Protein AF-A0A4P5V7C9-F1 (afdb_monomer)

Nearest PDB structures (foldseek):
  8rjx-assembly1_A  TM=3.977E-01  e=1.133E-07  Escherichia coli
  7a2d-assembly1_A  TM=3.989E-01  e=5.736E-06  Escherichia coli K-12
  6xmv-assembly1_A  TM=4.355E-01  e=3.610E-05  Neisseria gonorrhoeae FA 1090
  8zex-assembly1_A  TM=7.678E-01  e=2.469E-01  Escherichia coli
  7pvc-assembly1_A  TM=7.444E-01  e=5.480E-01  Escherichia coli K-12

Mean predicted aligned error: 7.53 Å

Sequence (244 aa):
MDVTQRFKPGDILIASDANPVGIIEHVLHPTSGILLVVERAWAQRQYVVANATTVSSTEQPFGTTSWHTLSVGLDAVISRGVYRRVMGRLVPDPHRGEIPRPPSLENDTAAADAILPLLAVQPLTCAQPITCSVRHGVACLGGRISTDAGSLEAAHVARSVNDVWHVLVTLVSDEALVSHLRRAIRSDTKSVMHVLTVSVRNGKGLVEVKSGTPSDAVSRLSDLTSEIEGLVSIDVHVAAAGPE

Secondary structure (DSSP, 8-state):
--GGGT--TT-EEE-TTS-EEEEEEEEE--TTS-EEEEE-TTSTTEEEEEEGGGEEEEEEEETTEEEEEESS-HHHHHTT-EEEEETTEEEE-TTGGGPPPPPP-TTHHHHHHHHHHHHHHSTTTTTS-EEEEEETTEEEEEEEES-HHHHHHHHHHHHHSTT--EEEE-PEEHHHHHHHHHHHHHH-TTTGGGEEEEEEETTEEEEEE-TT--HHHHHHHHHGGGGSTT--EEEEEEPPPPP-

Foldseek 3Di:
DPLVVVDDFQAWEAEPVLAGQATFHDWDDDPVAIKTWGAQLLQGQKTWIDGSVQFPDKDDDDLNHTYTYGVHHNVVRCVNFIFGADPNDTDGDPPSVPDDGQFDQPDQPVLQVVLPVQLCPDPQRNVFPWHWGGGSLEIEIEHEGADPVSQVVSQVSSCVGGSRSHYHYHYDHQVVVQVVLLVVLVVPPLLVVFWDDWGADSLEIETEGEAPPDPVSVVVSQVCQVVGPSRDGYDYHYDDDDDD

Solvent-accessible surface area (backbone atoms only — not comparable to full-atom values): 13451 Å² total; per-residue (Å²): 130,67,74,73,79,73,62,53,66,66,23,36,35,28,17,58,72,59,40,64,57,25,32,27,65,41,80,42,77,54,100,89,50,49,36,34,37,22,39,20,63,79,45,73,73,31,30,38,68,45,54,58,88,46,49,71,50,70,52,78,58,58,88,92,34,44,34,35,30,28,71,46,38,50,68,66,47,52,73,78,38,47,23,29,73,55,97,91,37,81,40,76,44,90,60,71,90,71,63,80,72,71,64,67,69,86,46,32,66,58,38,30,64,53,38,56,63,54,39,49,70,34,92,67,40,39,90,40,68,63,46,68,46,39,52,73,21,34,33,36,38,33,47,42,36,66,34,64,66,27,53,54,47,52,49,50,56,45,54,71,39,69,40,31,49,44,67,48,79,63,55,48,28,19,48,58,50,35,52,51,50,53,51,58,40,59,72,37,74,76,45,40,81,37,56,74,48,75,47,41,56,95,30,35,33,41,36,34,26,43,58,89,58,54,68,70,43,53,50,55,60,39,57,49,34,82,75,40,88,81,44,77,41,45,49,73,42,69,41,77,75,73,87,131

Radius of gyration: 23.49 Å; Cα contacts (8 Å, |Δi|>4): 485; chains: 1; bounding box: 58×48×66 Å

pLDDT: mean 86.88, std 9.26, range [41.81, 96.31]

Structure (mmCIF, N/CA/C/O backbone):
data_AF-A0A4P5V7C9-F1
#
_entry.id   AF-A0A4P5V7C9-F1
#
loop_
_atom_site.group_PDB
_atom_site.id
_atom_site.type_symbol
_atom_site.label_atom_id
_atom_site.label_alt_id
_atom_site.label_comp_id
_atom_site.label_asym_id
_atom_site.label_entity_id
_atom_site.label_seq_id
_atom_site.pdbx_PDB_ins_code
_atom_site.Cartn_x
_atom_site.Cartn_y
_atom_site.Cartn_z
_atom_site.occupancy
_atom_site.B_iso_or_equiv
_atom_site.auth_seq_id
_atom_site.auth_comp_id
_atom_site.auth_asym_id
_atom_site.auth_atom_id
_atom_site.pdbx_PDB_model_num
ATOM 1 N N . MET A 1 1 ? 17.551 -24.387 -0.307 1.00 47.91 1 MET A N 1
ATOM 2 C CA . MET A 1 1 ? 16.305 -23.619 -0.113 1.00 47.91 1 MET A CA 1
ATOM 3 C C . MET A 1 1 ? 15.546 -23.709 -1.420 1.00 47.91 1 MET A C 1
ATOM 5 O O . MET A 1 1 ? 16.167 -23.469 -2.451 1.00 47.91 1 MET A O 1
ATOM 9 N N . ASP A 1 2 ? 14.300 -24.177 -1.406 1.00 55.22 2 ASP A N 1
ATOM 10 C CA . ASP A 1 2 ? 13.535 -24.340 -2.643 1.00 55.22 2 ASP A CA 1
ATOM 11 C C . ASP A 1 2 ? 13.312 -22.963 -3.286 1.00 55.22 2 ASP A C 1
ATOM 13 O O . ASP A 1 2 ? 12.867 -22.023 -2.624 1.00 55.22 2 ASP A O 1
ATOM 17 N N . VAL A 1 3 ? 13.674 -22.820 -4.560 1.00 56.62 3 VAL A N 1
ATOM 18 C CA . VAL A 1 3 ? 13.583 -21.552 -5.301 1.00 56.62 3 VAL A CA 1
ATOM 19 C C . VAL A 1 3 ? 12.120 -21.088 -5.389 1.00 56.62 3 VAL A C 1
ATOM 21 O O . VAL A 1 3 ? 11.858 -19.895 -5.510 1.00 56.62 3 VAL A O 1
ATOM 24 N N . THR A 1 4 ? 11.164 -22.010 -5.240 1.00 53.38 4 THR A N 1
ATOM 25 C CA . THR A 1 4 ? 9.718 -21.738 -5.189 1.00 53.38 4 THR A CA 1
ATOM 26 C C .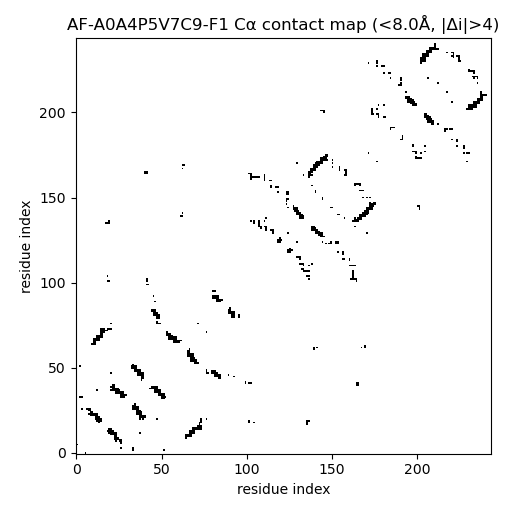 THR A 1 4 ? 9.277 -20.965 -3.940 1.00 53.38 4 THR A C 1
ATOM 28 O O . THR A 1 4 ? 8.324 -20.198 -4.005 1.00 53.38 4 THR A O 1
ATOM 31 N N . GLN A 1 5 ? 9.983 -21.102 -2.812 1.00 67.75 5 GLN A N 1
ATOM 32 C CA . GLN A 1 5 ? 9.681 -20.362 -1.579 1.00 67.75 5 GLN A CA 1
ATOM 33 C C . GLN A 1 5 ? 10.281 -18.953 -1.577 1.00 67.75 5 GLN A C 1
ATOM 35 O O . GLN A 1 5 ? 9.956 -18.143 -0.708 1.00 67.75 5 GLN A O 1
ATOM 40 N N . ARG A 1 6 ? 11.180 -18.672 -2.529 1.00 82.12 6 ARG A N 1
ATOM 41 C CA . ARG A 1 6 ? 11.934 -17.420 -2.600 1.00 82.12 6 ARG A CA 1
ATOM 42 C C . ARG A 1 6 ? 11.133 -16.270 -3.205 1.00 82.12 6 ARG A C 1
ATOM 44 O O . ARG A 1 6 ? 11.413 -15.137 -2.844 1.00 82.12 6 ARG A O 1
ATOM 51 N N . PHE A 1 7 ? 10.195 -16.556 -4.106 1.00 89.06 7 PHE A N 1
ATOM 52 C CA . PHE A 1 7 ? 9.452 -15.545 -4.862 1.00 89.06 7 PHE A CA 1
ATOM 53 C C . PHE A 1 7 ? 7.960 -15.677 -4.606 1.00 89.06 7 PHE A C 1
ATOM 55 O O . PHE A 1 7 ? 7.420 -16.785 -4.626 1.00 89.06 7 PHE A O 1
ATOM 62 N N . LYS A 1 8 ? 7.283 -14.550 -4.421 1.00 90.38 8 LYS A N 1
ATOM 63 C CA . LYS A 1 8 ? 5.843 -14.487 -4.195 1.00 90.38 8 LYS A CA 1
ATOM 64 C C . LYS A 1 8 ? 5.206 -13.451 -5.120 1.00 90.38 8 LYS A C 1
ATOM 66 O O . LYS A 1 8 ? 5.830 -12.440 -5.443 1.00 90.38 8 LYS A O 1
ATOM 71 N N . PRO A 1 9 ? 3.953 -13.674 -5.550 1.00 91.44 9 PRO A N 1
ATOM 72 C CA . PRO A 1 9 ? 3.157 -12.607 -6.137 1.00 91.44 9 PRO A CA 1
ATOM 73 C C . PRO A 1 9 ? 3.132 -11.380 -5.217 1.00 91.44 9 PRO A C 1
ATOM 75 O O . PRO A 1 9 ? 2.931 -11.520 -4.011 1.00 91.44 9 PRO A O 1
ATOM 78 N N . GLY A 1 10 ? 3.339 -10.199 -5.790 1.00 90.06 10 GLY A N 1
ATOM 79 C CA . GLY A 1 10 ? 3.491 -8.935 -5.072 1.00 90.06 10 GLY A CA 1
ATOM 80 C C . GLY A 1 10 ? 4.943 -8.504 -4.860 1.00 90.06 10 GLY A C 1
ATOM 81 O O . GLY A 1 10 ? 5.170 -7.312 -4.690 1.00 90.06 10 GLY A O 1
ATOM 82 N N . ASP A 1 11 ? 5.921 -9.414 -4.932 1.00 92.88 11 ASP A N 1
ATOM 83 C CA . ASP A 1 11 ? 7.335 -9.049 -4.786 1.00 92.88 11 ASP A CA 1
ATOM 84 C C . ASP A 1 11 ? 7.808 -8.137 -5.927 1.00 92.88 11 ASP A C 1
ATOM 86 O O . ASP A 1 11 ? 7.339 -8.220 -7.067 1.00 92.88 11 ASP A O 1
ATOM 90 N N . ILE A 1 12 ? 8.768 -7.265 -5.626 1.00 92.94 12 ILE A N 1
ATOM 91 C CA . ILE A 1 12 ? 9.291 -6.271 -6.566 1.00 92.94 12 ILE A CA 1
ATOM 92 C C . ILE A 1 12 ? 10.541 -6.815 -7.249 1.00 92.94 12 ILE A C 1
ATOM 94 O O . ILE A 1 12 ? 11.437 -7.366 -6.606 1.00 92.94 12 ILE A O 1
ATOM 98 N N . LEU A 1 13 ? 10.612 -6.624 -8.564 1.00 93.06 13 LEU A N 1
ATOM 99 C CA . LEU A 1 13 ? 11.762 -6.989 -9.376 1.00 93.06 13 LEU A CA 1
ATOM 100 C C . LEU A 1 13 ? 12.446 -5.737 -9.932 1.00 93.06 13 LEU A C 1
ATOM 102 O O . LEU A 1 13 ? 11.813 -4.905 -10.589 1.00 93.06 13 LEU A O 1
ATOM 106 N N . ILE A 1 14 ? 13.752 -5.645 -9.703 1.00 91.94 14 ILE A N 1
ATOM 107 C CA . ILE A 1 14 ? 14.638 -4.569 -10.156 1.00 91.94 14 ILE A CA 1
ATOM 108 C C . ILE A 1 14 ? 15.720 -5.167 -11.062 1.00 91.94 14 ILE A C 1
ATOM 110 O O . ILE A 1 14 ? 16.138 -6.316 -10.893 1.00 91.94 14 ILE A O 1
ATOM 114 N N . ALA A 1 15 ? 16.155 -4.418 -12.067 1.00 91.19 15 ALA A N 1
ATOM 115 C CA . ALA A 1 15 ? 17.229 -4.818 -12.964 1.00 91.19 15 ALA A CA 1
ATOM 116 C C . ALA A 1 15 ? 18.612 -4.463 -12.384 1.00 91.19 15 ALA A C 1
ATOM 118 O O . ALA A 1 15 ? 18.725 -3.701 -11.426 1.00 91.19 15 ALA A O 1
ATOM 119 N N . SER A 1 16 ? 19.691 -5.011 -12.950 1.00 91.12 16 SER A N 1
ATOM 120 C CA . SER A 1 16 ? 21.052 -4.794 -12.422 1.00 91.12 16 SER A CA 1
ATOM 121 C C . SER A 1 16 ? 21.518 -3.336 -12.486 1.00 91.12 16 SER A C 1
ATOM 123 O O . SER A 1 16 ? 22.443 -2.951 -11.783 1.00 91.12 16 SER A O 1
ATOM 125 N N . ASP A 1 17 ? 20.907 -2.541 -13.359 1.00 88.06 17 ASP A N 1
ATOM 126 C CA . ASP A 1 17 ? 21.108 -1.102 -13.538 1.00 88.06 17 ASP A CA 1
ATOM 127 C C . ASP A 1 17 ? 20.194 -0.262 -12.627 1.00 88.06 17 ASP A C 1
ATOM 129 O O . ASP A 1 17 ? 19.966 0.912 -12.899 1.00 88.06 17 ASP A O 1
ATOM 133 N N . ALA A 1 18 ? 19.654 -0.869 -11.563 1.00 85.38 18 ALA A N 1
ATOM 134 C CA . ALA A 1 18 ? 18.729 -0.291 -10.586 1.00 85.38 18 ALA A CA 1
ATOM 135 C C . ALA A 1 18 ? 17.370 0.159 -11.146 1.00 85.38 18 ALA A C 1
ATOM 137 O O . ALA A 1 18 ? 16.493 0.527 -10.371 1.00 85.38 18 ALA A O 1
ATOM 138 N N . ASN A 1 19 ? 17.155 0.069 -12.460 1.00 87.38 19 ASN A N 1
ATOM 139 C CA . ASN A 1 19 ? 15.877 0.380 -13.079 1.00 87.38 19 ASN A CA 1
ATOM 140 C C . ASN A 1 19 ? 14.804 -0.626 -12.649 1.00 87.38 19 ASN A C 1
ATOM 142 O O . ASN A 1 19 ? 15.057 -1.839 -12.628 1.00 87.38 19 ASN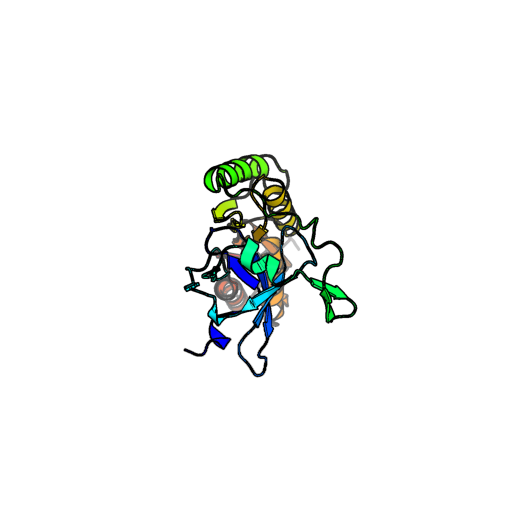 A O 1
ATOM 146 N N . PRO A 1 20 ? 13.581 -0.167 -12.351 1.00 88.25 20 PRO A N 1
ATOM 147 C CA . PRO A 1 20 ? 12.523 -1.082 -11.985 1.00 88.25 20 PRO A CA 1
ATOM 148 C C . PRO A 1 20 ? 12.145 -1.952 -13.183 1.00 88.25 20 PRO A C 1
ATOM 150 O O . PRO A 1 20 ? 12.175 -1.510 -14.333 1.00 88.25 20 PRO A O 1
ATOM 153 N N . VAL A 1 21 ? 11.784 -3.206 -12.909 1.00 89.81 21 VAL A N 1
ATOM 154 C CA . VAL A 1 21 ? 11.223 -4.138 -13.900 1.00 89.81 21 VAL A CA 1
ATOM 155 C C . VAL A 1 21 ? 9.716 -4.258 -13.703 1.00 89.81 21 VAL A C 1
ATOM 157 O O . VAL A 1 21 ? 8.969 -4.239 -14.681 1.00 89.81 21 VAL A O 1
ATOM 160 N N . GLY A 1 22 ? 9.265 -4.338 -12.452 1.00 91.81 22 GLY A N 1
ATOM 161 C CA . GLY A 1 22 ? 7.850 -4.362 -12.103 1.00 91.81 22 GLY A CA 1
ATOM 162 C C . GLY A 1 22 ? 7.556 -5.240 -10.891 1.00 91.81 22 GLY A C 1
ATOM 163 O O . GLY A 1 22 ? 8.437 -5.510 -10.078 1.00 91.81 22 GLY A O 1
ATOM 164 N N . ILE A 1 23 ? 6.308 -5.683 -10.784 1.00 93.00 23 ILE A N 1
ATOM 165 C CA . ILE A 1 23 ? 5.787 -6.483 -9.672 1.00 93.00 23 ILE A CA 1
ATOM 166 C C . ILE A 1 23 ? 5.522 -7.898 -10.171 1.00 93.00 23 ILE A C 1
ATOM 168 O O . ILE A 1 23 ? 4.907 -8.085 -11.222 1.00 93.00 23 ILE A O 1
ATOM 172 N N . ILE A 1 24 ? 5.986 -8.905 -9.436 1.00 93.75 24 ILE A N 1
ATOM 173 C CA . ILE A 1 24 ? 5.723 -10.307 -9.757 1.00 93.75 24 ILE A CA 1
ATOM 174 C C . ILE A 1 24 ? 4.217 -10.551 -9.632 1.00 93.75 24 ILE A C 1
ATOM 176 O O . ILE A 1 24 ? 3.645 -10.448 -8.554 1.00 93.75 24 ILE A O 1
ATOM 180 N N . GLU A 1 25 ? 3.567 -10.901 -10.735 1.00 92.56 25 GLU A N 1
ATOM 181 C CA . GLU A 1 25 ? 2.150 -11.271 -10.753 1.00 92.56 25 GLU A CA 1
ATOM 182 C C . GLU A 1 25 ? 1.999 -12.786 -10.563 1.00 92.56 25 GLU A C 1
ATOM 184 O O . GLU A 1 25 ? 1.170 -13.256 -9.786 1.00 92.56 25 GLU A O 1
ATOM 189 N N . HIS A 1 26 ? 2.837 -13.567 -11.252 1.00 90.44 26 HIS A N 1
ATOM 190 C CA . HIS A 1 26 ? 2.810 -15.023 -11.175 1.00 90.44 26 HIS A CA 1
ATOM 191 C C . HIS A 1 26 ? 4.206 -15.632 -11.199 1.00 90.44 26 HIS A C 1
ATOM 193 O O . HIS A 1 26 ? 5.092 -15.197 -11.937 1.00 90.44 26 HIS A O 1
ATOM 199 N N . VAL A 1 27 ? 4.351 -16.722 -10.452 1.00 90.06 27 VAL A N 1
ATOM 200 C CA . VAL A 1 27 ? 5.499 -17.623 -10.520 1.00 90.06 27 VAL A CA 1
ATOM 201 C C . VAL A 1 27 ? 5.051 -18.873 -11.269 1.00 90.06 27 VAL A C 1
ATOM 203 O O . VAL A 1 27 ? 4.112 -19.554 -10.862 1.00 90.06 27 VAL A O 1
ATOM 206 N N . LEU A 1 28 ? 5.687 -19.144 -12.403 1.00 87.12 28 LEU A N 1
ATOM 207 C CA . LEU A 1 28 ? 5.403 -20.290 -13.255 1.00 87.12 28 LEU A CA 1
ATOM 208 C C . LEU A 1 28 ? 6.534 -21.308 -13.136 1.00 87.12 28 LEU A C 1
ATOM 210 O O . LEU A 1 28 ? 7.708 -20.941 -13.147 1.00 87.12 28 LEU A O 1
ATOM 214 N N . HIS A 1 29 ? 6.176 -22.590 -13.103 1.00 81.69 29 HIS A N 1
ATOM 215 C CA . HIS A 1 29 ? 7.113 -23.715 -13.091 1.00 81.69 29 HIS A CA 1
ATOM 216 C C . HIS A 1 29 ? 7.077 -24.458 -14.433 1.00 81.69 29 HIS A C 1
ATOM 218 O O . HIS A 1 29 ? 6.446 -25.514 -14.526 1.00 81.69 29 HIS A O 1
ATOM 224 N N . PRO A 1 30 ? 7.675 -23.923 -15.515 1.00 72.75 30 PRO A N 1
ATOM 225 C CA . PRO A 1 30 ? 7.848 -24.710 -16.726 1.00 72.75 30 PRO A CA 1
ATOM 226 C C . PRO A 1 30 ? 8.787 -25.899 -16.496 1.00 72.75 30 PRO A C 1
ATOM 228 O O . PRO A 1 30 ? 9.598 -25.935 -15.574 1.00 72.75 30 PRO A O 1
ATOM 231 N N . THR A 1 31 ? 8.746 -26.847 -17.424 1.00 72.69 31 THR A N 1
ATOM 232 C CA . THR A 1 31 ? 9.618 -28.031 -17.459 1.00 72.69 31 THR A CA 1
ATOM 233 C C . THR A 1 31 ? 11.118 -27.716 -17.424 1.00 72.69 31 THR A C 1
ATOM 235 O O . THR A 1 31 ? 11.905 -28.587 -17.070 1.00 72.69 31 THR A O 1
ATOM 238 N N . SER A 1 32 ? 11.530 -26.494 -17.776 1.00 69.69 32 SER A N 1
ATOM 239 C CA . SER A 1 32 ? 12.933 -26.078 -17.888 1.00 69.69 32 SER A CA 1
ATOM 240 C C . SER A 1 32 ? 13.407 -25.086 -16.816 1.00 69.69 32 SER A C 1
ATOM 242 O O . SER A 1 32 ? 14.507 -24.551 -16.945 1.00 69.69 32 SER A O 1
ATOM 244 N N . GLY A 1 33 ? 12.603 -24.772 -15.794 1.00 79.62 33 GLY A N 1
ATOM 245 C CA . GLY A 1 33 ? 13.006 -23.832 -14.740 1.00 79.62 33 GLY A CA 1
ATOM 246 C C . GLY A 1 33 ? 11.839 -23.077 -14.115 1.00 79.62 33 GLY A C 1
ATOM 247 O O . GLY A 1 33 ? 10.701 -23.510 -14.204 1.00 79.62 33 GLY A O 1
ATOM 248 N N . ILE A 1 34 ? 12.121 -21.942 -13.475 1.00 85.69 34 ILE A N 1
ATOM 249 C CA . ILE A 1 34 ? 11.102 -21.079 -12.861 1.00 85.69 34 ILE A CA 1
ATOM 250 C C . ILE A 1 34 ? 11.081 -19.749 -13.608 1.00 85.69 34 ILE A C 1
ATOM 252 O O . ILE A 1 34 ? 12.116 -19.096 -13.759 1.00 85.69 34 ILE A O 1
ATOM 256 N N . LEU A 1 35 ? 9.899 -19.354 -14.075 1.00 89.31 35 LEU A N 1
ATOM 257 C CA . LEU A 1 35 ? 9.667 -18.088 -14.759 1.00 89.31 35 LEU A CA 1
ATOM 258 C C . LEU A 1 35 ? 8.821 -17.171 -13.887 1.00 89.31 35 LEU A C 1
ATOM 260 O O . LEU A 1 35 ? 7.858 -17.596 -13.258 1.00 89.31 35 LEU A O 1
ATOM 264 N N . LEU A 1 36 ? 9.180 -15.898 -13.891 1.00 91.12 36 LEU A N 1
ATOM 265 C CA . LEU A 1 36 ? 8.481 -14.837 -13.189 1.00 91.12 36 LEU A CA 1
ATOM 266 C C . LEU A 1 36 ? 7.740 -14.015 -14.240 1.00 91.12 36 LEU A C 1
ATOM 268 O O . LEU A 1 36 ? 8.368 -13.439 -15.132 1.00 91.12 36 LEU A O 1
ATOM 272 N N . VAL A 1 37 ? 6.412 -13.991 -14.156 1.00 92.25 37 VAL A N 1
ATOM 273 C CA . VAL A 1 37 ? 5.574 -13.065 -14.921 1.00 92.25 37 VAL A CA 1
ATOM 274 C C . VAL A 1 37 ? 5.480 -11.786 -14.115 1.00 92.25 37 VAL A C 1
ATOM 276 O O . VAL A 1 37 ? 5.021 -11.809 -12.974 1.00 92.25 37 VAL A O 1
ATOM 279 N N . VAL A 1 38 ? 5.936 -10.688 -14.703 1.00 92.12 38 VAL A N 1
ATOM 280 C CA . VAL A 1 38 ? 6.119 -9.419 -14.001 1.00 92.12 38 VAL A CA 1
ATOM 281 C C . VAL A 1 38 ? 5.291 -8.352 -14.694 1.00 92.12 38 VAL A C 1
ATOM 283 O O . VAL A 1 38 ? 5.497 -8.094 -15.881 1.00 92.12 38 VAL A O 1
ATOM 286 N N . GLU A 1 39 ? 4.360 -7.742 -13.966 1.00 91.50 39 GLU A N 1
ATOM 287 C CA . GLU A 1 39 ? 3.592 -6.593 -14.434 1.00 91.50 39 GLU A CA 1
ATOM 288 C C . GLU A 1 39 ? 4.390 -5.304 -14.240 1.00 91.50 39 GLU A C 1
ATOM 290 O O . GLU A 1 39 ? 4.917 -5.026 -13.162 1.00 91.50 39 GLU A O 1
ATOM 295 N N . ARG A 1 40 ? 4.453 -4.478 -15.281 1.00 88.06 40 ARG A N 1
ATOM 296 C CA . ARG A 1 40 ? 5.156 -3.193 -15.251 1.00 88.06 40 ARG A CA 1
ATOM 297 C C . ARG A 1 40 ? 4.233 -2.124 -14.672 1.00 88.06 40 ARG A C 1
ATOM 299 O O . ARG A 1 40 ? 3.267 -1.738 -15.324 1.00 88.06 40 ARG A O 1
ATOM 306 N N . ALA A 1 41 ? 4.514 -1.598 -13.480 1.00 74.88 41 ALA A N 1
ATOM 307 C CA . ALA A 1 41 ? 3.545 -0.699 -12.840 1.00 74.88 41 ALA A CA 1
ATOM 308 C C . ALA A 1 41 ? 3.475 0.718 -13.457 1.00 74.88 41 ALA A C 1
ATOM 310 O O . ALA A 1 41 ? 2.417 1.339 -13.387 1.00 74.88 41 ALA A O 1
ATOM 311 N N . TRP A 1 42 ? 4.515 1.189 -14.161 1.00 76.25 42 TRP A N 1
ATOM 312 C CA . TRP A 1 42 ? 4.452 2.423 -14.976 1.00 76.25 42 TRP A CA 1
ATOM 313 C C . TRP A 1 42 ? 3.829 2.209 -16.367 1.00 76.25 42 TRP A C 1
ATOM 315 O O . TRP A 1 42 ? 3.671 3.153 -17.137 1.00 76.25 42 TRP A O 1
ATOM 325 N N . ALA A 1 43 ? 3.493 0.965 -16.713 1.00 79.12 43 ALA A N 1
ATOM 326 C CA . ALA A 1 43 ? 2.901 0.594 -17.990 1.00 79.12 43 ALA A CA 1
ATOM 327 C C . ALA A 1 43 ? 1.880 -0.529 -17.771 1.00 79.12 43 ALA A C 1
ATOM 329 O O . ALA A 1 43 ? 2.092 -1.676 -18.167 1.00 79.12 43 ALA A O 1
ATOM 330 N N . GLN A 1 44 ? 0.796 -0.189 -17.069 1.00 72.31 44 GLN A N 1
ATOM 331 C CA . GLN A 1 44 ? -0.199 -1.152 -16.593 1.00 72.31 44 GLN A CA 1
ATOM 332 C C . GLN A 1 44 ? -0.661 -2.109 -17.696 1.00 72.31 44 GLN A C 1
ATOM 334 O O . GLN A 1 44 ? -0.854 -1.709 -18.849 1.00 72.31 44 GLN A O 1
ATOM 339 N N . ARG A 1 45 ? -0.884 -3.379 -17.326 1.00 82.88 45 ARG A N 1
ATOM 340 C CA . ARG A 1 45 ? -1.267 -4.470 -18.243 1.00 82.88 45 ARG A CA 1
ATOM 341 C C . ARG A 1 45 ? -0.217 -4.828 -19.302 1.00 82.88 45 ARG A C 1
ATOM 343 O O . ARG A 1 45 ? -0.527 -5.595 -20.223 1.00 82.88 45 ARG A O 1
ATOM 350 N N . GLN A 1 46 ? 1.005 -4.311 -19.183 1.00 88.44 46 GLN A N 1
ATOM 351 C CA . GLN A 1 46 ? 2.165 -4.829 -19.897 1.00 88.44 46 GLN A CA 1
ATOM 352 C C . GLN A 1 46 ? 3.000 -5.709 -18.978 1.00 88.44 46 GLN A C 1
ATOM 354 O O . GLN A 1 46 ? 3.258 -5.378 -17.821 1.00 88.44 46 GLN A O 1
ATOM 359 N N . TYR A 1 47 ? 3.468 -6.816 -19.540 1.00 91.19 47 TYR A N 1
ATOM 360 C CA . TYR A 1 47 ? 4.164 -7.857 -18.808 1.00 91.19 47 TYR A CA 1
ATOM 361 C C . TYR A 1 47 ? 5.502 -8.178 -19.453 1.00 91.19 47 TYR A C 1
ATOM 363 O O . TYR A 1 47 ? 5.639 -8.169 -20.679 1.00 91.19 47 TYR A O 1
ATOM 371 N N . VAL A 1 48 ? 6.471 -8.528 -18.618 1.00 92.12 48 VAL A N 1
ATOM 372 C CA . VAL A 1 48 ? 7.732 -9.148 -19.028 1.00 92.12 48 VAL A CA 1
ATOM 373 C C . VAL A 1 48 ? 7.883 -10.495 -18.339 1.00 92.12 48 VAL A C 1
ATOM 375 O O . VAL A 1 48 ? 7.267 -10.759 -17.306 1.00 92.12 48 VAL A O 1
ATOM 378 N N . VAL A 1 49 ? 8.701 -11.361 -18.933 1.00 90.62 49 VAL A N 1
ATOM 379 C CA . VAL A 1 49 ? 9.021 -12.666 -18.357 1.00 90.62 49 VAL A CA 1
ATOM 380 C C . VAL A 1 49 ? 10.498 -12.689 -17.995 1.00 90.62 49 VAL A C 1
ATOM 382 O O . VAL A 1 49 ? 11.368 -12.576 -18.861 1.00 90.62 49 VAL A O 1
ATOM 385 N N . ALA A 1 50 ? 10.781 -12.849 -16.707 1.00 89.38 50 ALA A N 1
ATOM 386 C CA . ALA A 1 50 ? 12.131 -13.010 -16.188 1.00 89.38 50 ALA A CA 1
ATOM 387 C C . ALA A 1 50 ? 12.374 -14.465 -15.773 1.00 89.38 50 ALA A C 1
ATOM 389 O O . ALA A 1 50 ? 11.454 -15.181 -15.382 1.00 89.38 50 ALA A O 1
ATOM 390 N N . ASN A 1 51 ? 13.624 -14.917 -15.860 1.00 88.75 51 ASN A N 1
ATOM 391 C CA . ASN A 1 51 ? 14.004 -16.232 -15.353 1.00 88.75 51 ASN A CA 1
ATOM 392 C C . ASN A 1 51 ? 14.487 -16.081 -13.908 1.00 88.75 51 ASN A C 1
ATOM 394 O O . ASN A 1 51 ? 15.356 -15.250 -13.637 1.00 88.75 51 ASN A O 1
ATOM 398 N N . ALA A 1 52 ? 13.971 -16.899 -12.993 1.00 86.75 52 ALA A N 1
ATOM 399 C CA . ALA A 1 52 ? 14.389 -16.884 -11.594 1.00 86.75 52 ALA A CA 1
ATOM 400 C C . ALA A 1 52 ? 15.903 -17.120 -11.422 1.00 86.75 52 ALA A C 1
ATOM 402 O O . ALA A 1 52 ? 16.501 -16.606 -10.481 1.00 86.75 52 ALA A O 1
ATOM 403 N N . THR A 1 53 ? 16.548 -17.845 -12.346 1.00 86.38 53 THR A N 1
ATOM 404 C CA . THR A 1 53 ? 18.006 -18.070 -12.317 1.00 86.38 53 THR A CA 1
ATOM 405 C C . THR A 1 53 ? 18.821 -16.813 -12.603 1.00 86.38 53 THR A C 1
ATOM 407 O O . THR A 1 53 ? 19.992 -16.758 -12.248 1.00 86.38 53 THR A O 1
ATOM 410 N N . THR A 1 54 ? 18.213 -15.792 -13.214 1.00 87.44 54 THR A N 1
ATOM 411 C CA . THR A 1 54 ? 18.862 -14.495 -13.444 1.00 87.44 54 THR A CA 1
ATOM 412 C C . THR A 1 54 ? 18.755 -13.562 -12.243 1.00 87.44 54 THR A C 1
ATOM 414 O O . THR A 1 54 ? 19.180 -12.427 -12.348 1.00 87.44 54 THR A O 1
ATOM 417 N N . VAL A 1 55 ? 18.205 -13.992 -11.105 1.00 89.00 55 VAL A N 1
ATOM 418 C CA . VAL A 1 55 ? 18.149 -13.172 -9.884 1.00 89.00 55 VAL A CA 1
ATOM 419 C C . VAL A 1 55 ? 19.471 -13.296 -9.121 1.00 89.00 55 VAL A C 1
ATOM 421 O O . VAL A 1 55 ? 19.779 -14.356 -8.572 1.00 89.00 55 VAL A O 1
ATOM 424 N N . SER A 1 56 ? 20.237 -12.206 -9.066 1.00 89.19 56 SER A N 1
ATOM 425 C CA . SER A 1 56 ? 21.554 -12.132 -8.423 1.00 89.19 56 SER A CA 1
ATOM 426 C C . SER A 1 56 ? 21.462 -11.953 -6.910 1.00 89.19 56 SER A C 1
ATOM 428 O O . SER A 1 56 ? 22.230 -12.570 -6.174 1.00 89.19 56 SER A O 1
ATOM 430 N N . SER A 1 57 ? 20.509 -11.158 -6.424 1.00 88.69 57 SER A N 1
ATOM 431 C CA . SER A 1 57 ? 20.349 -10.879 -4.996 1.00 88.69 57 SER A CA 1
ATOM 432 C C . SER A 1 57 ? 18.882 -10.748 -4.591 1.00 88.69 57 SER A C 1
ATOM 434 O O . SER A 1 57 ? 17.957 -10.702 -5.406 1.00 88.69 57 SER A O 1
ATOM 436 N N . THR A 1 58 ? 18.645 -10.798 -3.287 1.00 88.56 58 THR A N 1
ATOM 437 C CA . THR A 1 58 ? 17.342 -10.526 -2.683 1.00 88.56 58 THR A CA 1
ATOM 438 C C . THR A 1 58 ? 17.588 -9.625 -1.496 1.00 88.56 58 THR A C 1
ATOM 440 O O . THR A 1 58 ? 18.430 -9.930 -0.652 1.00 88.56 58 THR A O 1
ATOM 443 N N . GLU A 1 59 ? 16.905 -8.495 -1.492 1.00 85.56 59 GLU A N 1
ATOM 444 C CA . GLU A 1 59 ? 17.087 -7.453 -0.498 1.00 85.56 59 GLU A CA 1
ATOM 445 C C . GLU A 1 59 ? 16.063 -7.598 0.625 1.00 85.56 59 GLU A C 1
ATOM 447 O O . GLU A 1 59 ? 15.064 -8.318 0.512 1.00 85.56 59 GLU A O 1
ATOM 452 N N . GLN A 1 60 ? 16.328 -6.904 1.733 1.00 83.19 60 GLN A N 1
ATOM 453 C CA . GLN A 1 60 ? 15.383 -6.849 2.838 1.00 83.19 60 GLN A CA 1
ATOM 454 C C . GLN A 1 60 ? 14.052 -6.229 2.383 1.00 83.19 60 GLN A C 1
ATOM 456 O O . GLN A 1 60 ? 14.061 -5.300 1.559 1.00 83.19 60 GLN A O 1
ATOM 461 N N . PRO A 1 61 ? 12.922 -6.716 2.931 1.00 83.69 61 PRO A N 1
ATOM 462 C CA . PRO A 1 61 ? 11.612 -6.181 2.604 1.00 83.69 61 PRO A CA 1
ATOM 463 C C . PRO A 1 61 ? 11.538 -4.658 2.760 1.00 83.69 61 PRO A C 1
ATOM 465 O O . PRO A 1 61 ? 12.097 -4.090 3.697 1.00 83.69 61 PRO A O 1
ATOM 468 N N . PHE A 1 62 ? 10.828 -4.007 1.841 1.00 81.69 62 PHE A N 1
ATOM 469 C CA . PHE A 1 62 ? 10.459 -2.596 1.933 1.00 81.69 62 PHE A CA 1
ATOM 470 C C . PHE A 1 62 ? 8.964 -2.507 2.209 1.00 81.69 62 PHE A C 1
ATOM 472 O O . PHE A 1 62 ? 8.160 -3.040 1.440 1.00 81.69 62 PHE A O 1
ATOM 479 N N . GLY A 1 63 ? 8.591 -1.896 3.334 1.00 84.00 63 GLY A N 1
ATOM 480 C CA . GLY A 1 63 ? 7.243 -2.056 3.871 1.00 84.00 63 GLY A CA 1
ATOM 481 C C . GLY A 1 63 ? 6.986 -3.530 4.194 1.00 84.00 63 GLY A C 1
ATOM 482 O O . GLY A 1 63 ? 7.595 -4.082 5.106 1.00 84.00 63 GLY A O 1
ATOM 483 N N . THR A 1 64 ? 6.120 -4.177 3.418 1.00 82.75 64 THR A N 1
ATOM 484 C CA . THR A 1 64 ? 5.743 -5.595 3.574 1.00 82.75 64 THR A CA 1
ATOM 485 C C . THR A 1 64 ? 6.222 -6.492 2.429 1.00 82.75 64 THR A C 1
ATOM 487 O O . THR A 1 64 ? 5.940 -7.688 2.430 1.00 82.75 64 THR A O 1
ATOM 490 N N . THR A 1 65 ? 6.924 -5.932 1.440 1.00 88.81 65 THR A N 1
ATOM 491 C CA . THR A 1 65 ? 7.188 -6.589 0.149 1.00 88.81 65 THR A CA 1
ATOM 492 C C . THR A 1 65 ? 8.670 -6.901 -0.029 1.00 88.81 65 THR A C 1
ATOM 494 O O . THR A 1 65 ? 9.508 -6.041 0.249 1.00 88.81 65 THR A O 1
ATOM 497 N N . SER A 1 66 ? 9.014 -8.104 -0.503 1.00 91.25 66 SER A N 1
ATOM 498 C CA . SER A 1 66 ? 10.400 -8.494 -0.790 1.00 91.25 66 SER A CA 1
ATOM 499 C C . SER A 1 66 ? 10.877 -7.972 -2.147 1.00 91.25 66 SER A C 1
ATOM 501 O O . SER A 1 66 ? 10.091 -7.715 -3.057 1.00 91.25 66 SER A O 1
ATOM 503 N N . TRP A 1 67 ? 12.189 -7.769 -2.255 1.00 91.81 67 TRP A N 1
ATOM 504 C CA . TRP A 1 67 ? 12.838 -7.157 -3.412 1.00 91.81 67 TRP A CA 1
ATOM 505 C C . TRP A 1 67 ? 13.852 -8.117 -4.012 1.00 91.81 67 TRP A C 1
ATOM 507 O O . TRP A 1 67 ? 14.662 -8.710 -3.295 1.00 91.81 67 TRP A O 1
ATOM 517 N N . HIS A 1 68 ? 13.836 -8.252 -5.331 1.00 93.50 68 HIS A N 1
ATOM 518 C CA . HIS A 1 68 ? 14.734 -9.132 -6.063 1.00 93.50 68 HIS A CA 1
ATOM 519 C C . HIS A 1 68 ? 15.440 -8.359 -7.167 1.00 93.50 68 HIS A C 1
ATOM 521 O O . HIS A 1 68 ? 14.803 -7.643 -7.937 1.00 93.50 68 HIS A O 1
ATOM 527 N N . THR A 1 69 ? 16.748 -8.564 -7.280 1.00 93.12 69 THR A N 1
ATOM 528 C CA . THR A 1 69 ? 17.566 -7.879 -8.282 1.00 93.12 69 THR A CA 1
ATOM 529 C C . THR A 1 69 ? 18.031 -8.883 -9.320 1.00 93.12 69 THR A C 1
ATOM 531 O O . THR A 1 69 ? 18.544 -9.955 -8.989 1.00 93.12 69 THR A O 1
ATOM 534 N N . LEU A 1 70 ? 17.818 -8.561 -10.592 1.00 93.00 70 LEU A N 1
ATOM 535 C CA . LEU A 1 70 ? 18.312 -9.352 -11.708 1.00 93.00 70 LEU A CA 1
ATOM 536 C C . LEU A 1 70 ? 19.801 -9.086 -11.942 1.00 93.00 70 LEU A C 1
ATOM 538 O O . LEU A 1 70 ? 20.313 -7.998 -11.713 1.00 93.00 70 LEU A O 1
ATOM 542 N N . SER A 1 71 ? 20.491 -10.075 -12.493 1.00 93.88 71 SER A N 1
ATOM 543 C CA . SER A 1 71 ? 21.871 -10.001 -12.965 1.00 93.88 71 SER A CA 1
ATOM 544 C C . SER A 1 71 ? 21.993 -9.336 -14.341 1.00 93.88 71 SER A C 1
ATOM 546 O O . SER A 1 71 ? 23.070 -9.350 -14.929 1.00 93.88 71 SER A O 1
ATOM 548 N N . VAL A 1 72 ? 20.885 -8.844 -14.901 1.00 92.69 72 VAL A N 1
ATOM 549 C CA . VAL A 1 72 ? 20.802 -8.228 -16.229 1.00 92.69 72 VAL A CA 1
ATOM 550 C C . VAL A 1 72 ? 20.081 -6.886 -16.142 1.00 92.69 72 VAL A C 1
ATOM 552 O O . VAL A 1 72 ? 19.198 -6.717 -15.299 1.00 92.69 72 VAL A O 1
ATOM 555 N N . GLY A 1 73 ? 20.443 -5.954 -17.026 1.00 90.69 73 GLY A N 1
ATOM 556 C CA . GLY A 1 73 ? 19.824 -4.629 -17.103 1.00 90.69 73 GLY A CA 1
ATOM 557 C C . GLY A 1 73 ? 18.424 -4.655 -17.724 1.00 90.69 73 GLY A C 1
ATOM 558 O O . GLY A 1 73 ? 18.048 -5.626 -18.393 1.00 90.69 73 GLY A O 1
ATOM 559 N N . LEU A 1 74 ? 17.659 -3.575 -17.544 1.00 87.88 74 LEU A N 1
ATOM 560 C CA . LEU A 1 74 ? 16.260 -3.502 -17.978 1.00 87.88 74 LEU A CA 1
ATOM 561 C C . LEU A 1 74 ? 16.086 -3.730 -19.490 1.00 87.88 74 LEU A C 1
ATOM 563 O O . LEU A 1 74 ? 15.196 -4.475 -19.900 1.00 87.88 74 LEU A O 1
ATOM 567 N N . ASP A 1 75 ? 16.960 -3.163 -20.324 1.00 88.06 75 ASP A N 1
ATOM 568 C CA . ASP A 1 75 ? 16.894 -3.332 -21.785 1.00 88.06 75 ASP A CA 1
ATOM 569 C C . ASP A 1 75 ? 17.072 -4.806 -22.206 1.00 88.06 75 ASP A C 1
ATOM 571 O O . ASP A 1 75 ? 16.428 -5.290 -23.142 1.00 88.06 75 ASP A O 1
ATOM 575 N N . ALA A 1 76 ? 17.878 -5.576 -21.467 1.00 89.75 76 ALA A N 1
ATOM 576 C CA . ALA A 1 76 ? 18.033 -7.011 -21.694 1.00 89.75 76 ALA A CA 1
ATOM 577 C C . ALA A 1 76 ? 16.786 -7.810 -21.275 1.00 89.75 76 ALA A C 1
ATOM 579 O O . ALA A 1 76 ? 16.511 -8.864 -21.846 1.00 89.75 76 ALA A O 1
ATOM 580 N N . VAL A 1 77 ? 16.010 -7.318 -20.304 1.00 87.56 77 VAL A N 1
ATOM 581 C CA . VAL A 1 77 ? 14.715 -7.908 -19.933 1.00 87.56 77 VAL A CA 1
ATOM 582 C C . VAL A 1 77 ? 13.669 -7.598 -21.002 1.00 87.56 77 VAL A C 1
ATOM 584 O O . VAL A 1 77 ? 12.984 -8.505 -21.468 1.00 87.56 77 VAL A O 1
ATOM 587 N N . ILE A 1 78 ? 13.580 -6.339 -21.438 1.00 86.38 78 ILE A N 1
ATOM 588 C CA . ILE A 1 78 ? 12.607 -5.883 -22.441 1.00 86.38 78 ILE A CA 1
ATOM 589 C C . ILE A 1 78 ? 12.855 -6.541 -23.805 1.00 86.38 78 ILE A C 1
ATOM 591 O O . ILE A 1 78 ? 11.898 -6.924 -24.481 1.00 86.38 78 ILE A O 1
ATOM 595 N N . SER A 1 79 ? 14.117 -6.741 -24.199 1.00 85.12 79 SER A N 1
ATOM 596 C CA . SER A 1 79 ? 14.464 -7.377 -25.481 1.00 85.12 79 SER A CA 1
ATOM 597 C C . SER A 1 79 ? 13.992 -8.833 -25.597 1.00 85.12 79 SER A C 1
ATOM 599 O O . SER A 1 79 ? 13.755 -9.313 -26.705 1.00 85.12 79 SER A O 1
ATOM 601 N N . ARG A 1 80 ? 13.753 -9.522 -24.470 1.00 83.88 80 ARG A N 1
ATOM 602 C CA . ARG A 1 80 ? 13.126 -10.862 -24.436 1.00 83.88 80 ARG A CA 1
ATOM 603 C C . ARG A 1 80 ? 11.637 -10.836 -24.790 1.00 83.88 80 ARG A C 1
ATOM 605 O O . ARG A 1 80 ? 11.034 -11.882 -25.032 1.00 83.88 80 ARG A O 1
ATOM 612 N N . GLY A 1 81 ? 11.049 -9.647 -24.849 1.00 86.12 81 GLY A N 1
ATOM 613 C CA . GLY A 1 81 ? 9.686 -9.401 -25.275 1.00 86.12 81 GLY A CA 1
ATOM 614 C C . GLY A 1 81 ? 8.828 -8.803 -24.171 1.00 86.12 81 GLY A C 1
ATOM 615 O O . GLY A 1 81 ? 8.897 -9.197 -23.008 1.00 86.12 81 GLY A O 1
ATOM 616 N N . VAL A 1 82 ? 7.959 -7.888 -24.592 1.00 89.19 82 VAL A N 1
ATOM 617 C CA . VAL A 1 82 ? 6.834 -7.395 -23.798 1.00 89.19 82 VAL A CA 1
ATOM 618 C C . VAL A 1 82 ? 5.556 -8.063 -24.287 1.00 89.19 82 VAL A C 1
ATOM 620 O O . VAL A 1 82 ? 5.405 -8.360 -25.481 1.00 89.19 82 VAL A O 1
ATOM 623 N N . TYR A 1 83 ? 4.663 -8.329 -23.344 1.00 90.75 83 TYR A N 1
ATOM 624 C CA . TYR A 1 83 ? 3.423 -9.063 -23.532 1.00 90.75 83 TYR A CA 1
ATOM 625 C C . TYR A 1 83 ? 2.243 -8.262 -22.980 1.00 90.75 83 TYR A C 1
ATOM 627 O O . TYR A 1 83 ? 2.399 -7.449 -22.072 1.00 90.75 83 TYR A O 1
ATOM 635 N N . ARG A 1 84 ? 1.047 -8.533 -23.497 1.00 89.75 84 ARG A N 1
ATOM 636 C CA . ARG A 1 84 ? -0.238 -8.105 -22.932 1.00 89.75 84 ARG A CA 1
ATOM 637 C C . ARG A 1 84 ? -1.067 -9.329 -22.588 1.00 89.75 84 ARG A C 1
ATOM 639 O O . ARG A 1 84 ? -0.902 -10.389 -23.194 1.00 89.75 84 ARG A O 1
ATOM 646 N N . ARG A 1 85 ? -1.999 -9.177 -21.653 1.00 88.19 85 ARG A N 1
ATOM 647 C CA . ARG A 1 85 ? -2.954 -10.233 -21.315 1.00 88.19 85 ARG A CA 1
ATOM 648 C C . ARG A 1 85 ? -4.208 -10.097 -22.182 1.00 88.19 85 ARG A C 1
ATOM 650 O O . ARG A 1 85 ? -4.917 -9.099 -22.099 1.00 88.19 85 ARG A O 1
ATOM 657 N N . VAL A 1 86 ? -4.492 -11.108 -23.000 1.00 87.50 86 VAL A N 1
ATOM 658 C CA . VAL A 1 86 ? -5.685 -11.190 -23.859 1.00 87.50 86 VAL A CA 1
ATOM 659 C C . VAL A 1 86 ? -6.385 -12.512 -23.575 1.00 87.50 86 VAL A C 1
ATOM 661 O O . VAL A 1 86 ? -5.788 -13.574 -23.738 1.00 87.50 86 VAL A O 1
ATOM 664 N N . MET A 1 87 ? -7.637 -12.457 -23.104 1.00 87.31 87 MET A N 1
ATOM 665 C CA . MET A 1 87 ? -8.418 -13.645 -22.711 1.00 87.31 87 MET A CA 1
ATOM 666 C C . MET A 1 87 ? -7.639 -14.598 -21.779 1.00 87.31 87 MET A C 1
ATOM 668 O O . MET A 1 87 ? -7.629 -15.813 -21.962 1.00 87.31 87 MET A O 1
ATOM 672 N N . GLY A 1 88 ? -6.921 -14.029 -20.803 1.00 82.88 88 GLY A N 1
ATOM 673 C CA . GLY A 1 88 ? -6.130 -14.783 -19.823 1.00 82.88 88 GLY A CA 1
ATOM 674 C C . GLY A 1 88 ? -4.794 -15.338 -20.331 1.00 82.88 88 GLY A C 1
ATOM 675 O O . GLY A 1 88 ? -4.084 -15.976 -19.561 1.00 82.88 88 GLY A O 1
ATOM 676 N N . ARG A 1 89 ? -4.417 -15.091 -21.592 1.00 86.81 89 ARG A N 1
ATOM 677 C CA . ARG A 1 89 ? -3.136 -15.530 -22.168 1.00 86.81 89 ARG A CA 1
ATOM 678 C C . ARG A 1 89 ? -2.195 -14.352 -22.383 1.00 86.81 89 ARG A C 1
ATOM 680 O O . ARG A 1 89 ? -2.638 -13.272 -22.768 1.00 86.81 89 ARG A O 1
ATOM 687 N N . LEU A 1 90 ? -0.899 -14.575 -22.168 1.00 88.50 90 LEU A N 1
ATOM 688 C CA . LEU A 1 90 ? 0.139 -13.614 -22.535 1.00 88.50 90 LEU A CA 1
ATOM 689 C C . LEU A 1 90 ? 0.386 -13.690 -24.043 1.00 88.50 90 LEU A C 1
ATOM 691 O O . LEU A 1 90 ? 0.774 -14.732 -24.568 1.00 88.50 90 LEU A O 1
ATOM 695 N N . VAL A 1 91 ? 0.153 -12.579 -24.732 1.00 90.75 91 VAL A N 1
ATOM 696 C CA . VAL A 1 91 ? 0.375 -12.418 -26.171 1.00 90.75 91 VAL A CA 1
ATOM 697 C C . VAL A 1 91 ? 1.422 -11.321 -26.363 1.00 90.75 91 VAL A C 1
ATOM 699 O O . VAL A 1 91 ? 1.365 -10.327 -25.638 1.00 90.75 91 VAL A O 1
ATOM 702 N N . PRO A 1 92 ? 2.388 -11.467 -27.290 1.00 89.88 92 PRO A N 1
ATOM 703 C CA . PRO A 1 92 ? 3.322 -10.399 -27.634 1.00 89.88 92 PRO A CA 1
ATOM 704 C C . PRO A 1 92 ? 2.623 -9.047 -27.828 1.00 89.88 92 PRO A C 1
ATOM 706 O O . PRO A 1 92 ? 1.655 -8.954 -28.581 1.00 89.88 92 PRO A O 1
ATOM 709 N N . ASP A 1 93 ? 3.112 -8.003 -27.157 1.00 84.88 93 ASP A N 1
ATOM 710 C CA . ASP A 1 93 ? 2.632 -6.637 -27.372 1.00 84.88 93 ASP A CA 1
ATOM 711 C C . ASP A 1 93 ? 2.974 -6.214 -28.816 1.00 84.88 93 ASP A C 1
ATOM 713 O O . ASP A 1 93 ? 4.128 -6.374 -29.216 1.00 84.88 93 ASP A O 1
ATOM 717 N N . PRO A 1 94 ? 2.022 -5.716 -29.624 1.00 79.25 94 PRO A N 1
ATOM 718 C CA . PRO A 1 94 ? 2.314 -5.263 -30.983 1.00 79.25 94 PRO A CA 1
ATOM 719 C C . PRO A 1 94 ? 3.112 -3.946 -31.033 1.00 79.25 94 PRO A C 1
ATOM 721 O O . PRO A 1 94 ? 3.770 -3.679 -32.034 1.00 79.25 94 PRO A O 1
ATOM 724 N N . HIS A 1 95 ? 3.126 -3.149 -29.959 1.00 75.38 95 HIS A N 1
ATOM 725 C CA . HIS A 1 95 ? 3.777 -1.832 -29.898 1.00 75.38 95 HIS A CA 1
ATOM 726 C C . HIS A 1 95 ? 5.148 -1.871 -29.204 1.00 75.38 95 HIS A C 1
ATOM 728 O O . HIS A 1 95 ? 5.502 -0.969 -28.447 1.00 75.38 95 HIS A O 1
ATOM 734 N N . ARG A 1 96 ? 5.956 -2.913 -29.449 1.00 66.31 96 ARG A N 1
ATOM 735 C CA . ARG A 1 96 ? 7.272 -3.082 -28.792 1.00 66.31 96 ARG A CA 1
ATOM 736 C C . ARG A 1 96 ? 8.240 -1.906 -28.989 1.00 66.31 96 ARG A C 1
ATOM 738 O O . ARG A 1 96 ? 9.167 -1.768 -28.205 1.00 66.31 96 ARG A O 1
ATOM 745 N N . GLY A 1 97 ? 8.052 -1.076 -30.014 1.00 61.53 97 GLY A N 1
ATOM 746 C CA . GLY A 1 97 ? 8.900 0.097 -30.262 1.00 61.53 97 GLY A CA 1
ATOM 747 C C . GLY A 1 97 ? 8.589 1.316 -29.386 1.00 61.53 97 GLY A C 1
ATOM 748 O O . GLY A 1 97 ? 9.449 2.172 -29.226 1.00 61.53 97 GLY A O 1
ATOM 749 N N . GLU A 1 98 ? 7.395 1.388 -28.793 1.00 66.81 98 GLU A N 1
ATOM 750 C CA . GLU A 1 98 ? 6.894 2.562 -28.052 1.00 66.81 98 GLU A CA 1
ATOM 751 C C . GLU A 1 98 ? 6.769 2.279 -26.551 1.00 66.81 98 GLU A C 1
ATOM 753 O O . GLU A 1 98 ? 5.985 2.903 -25.839 1.00 66.81 98 GLU A O 1
ATOM 758 N N . ILE A 1 99 ? 7.505 1.283 -26.059 1.00 68.38 99 ILE A N 1
ATOM 759 C CA . ILE A 1 99 ? 7.396 0.837 -24.676 1.00 68.38 99 ILE A CA 1
ATOM 760 C C . ILE A 1 99 ? 7.854 1.979 -23.755 1.00 68.38 99 ILE A C 1
ATOM 762 O O . ILE A 1 99 ? 9.040 2.323 -23.775 1.00 68.38 99 ILE A O 1
ATOM 766 N N . PRO A 1 100 ? 6.969 2.533 -22.903 1.00 70.00 100 PRO A N 1
ATOM 767 C CA . PRO A 1 100 ? 7.357 3.594 -21.990 1.00 70.00 100 PRO A CA 1
ATOM 768 C C . PRO A 1 100 ? 8.434 3.064 -21.047 1.00 70.00 100 PRO A C 1
ATOM 770 O O . PRO A 1 100 ? 8.294 1.985 -20.452 1.00 70.00 100 PRO A O 1
ATOM 773 N N . ARG A 1 101 ? 9.545 3.793 -20.963 1.00 70.00 101 ARG A N 1
ATOM 774 C CA . ARG A 1 101 ? 10.607 3.514 -19.996 1.00 70.00 101 ARG A CA 1
ATOM 775 C C . ARG A 1 101 ? 10.127 3.912 -18.597 1.00 70.00 101 ARG A C 1
ATOM 777 O O . ARG A 1 101 ? 9.246 4.767 -18.492 1.00 70.00 101 ARG A O 1
ATOM 784 N N . PRO A 1 102 ? 10.635 3.257 -17.542 1.00 73.00 102 PRO A N 1
ATOM 785 C CA . PRO A 1 102 ? 10.365 3.728 -16.195 1.00 73.00 102 PRO A CA 1
ATOM 786 C C . PRO A 1 102 ? 10.878 5.165 -16.035 1.00 73.00 102 PRO A C 1
ATOM 788 O O . PRO A 1 102 ? 11.778 5.571 -16.779 1.00 73.00 102 PRO A O 1
ATOM 791 N N . PRO A 1 103 ? 10.300 5.940 -15.105 1.00 67.50 103 PRO A N 1
ATOM 792 C CA . PRO A 1 103 ? 10.802 7.274 -14.817 1.00 67.50 103 PRO A CA 1
ATOM 793 C C . PRO A 1 103 ? 12.254 7.204 -14.316 1.00 67.50 103 PRO A C 1
ATOM 795 O O . PRO A 1 103 ? 12.689 6.170 -13.799 1.00 67.50 103 PRO A O 1
ATOM 798 N N . SER A 1 104 ? 13.014 8.280 -14.535 1.00 64.56 104 SER A N 1
ATOM 799 C CA . SER A 1 104 ? 14.432 8.328 -14.170 1.00 64.56 104 SER A CA 1
ATOM 800 C C . SER A 1 104 ? 14.571 8.250 -12.652 1.00 64.56 104 SER A C 1
ATOM 802 O O . SER A 1 104 ? 13.943 9.013 -11.935 1.00 64.56 104 SER A O 1
ATOM 804 N N . LEU A 1 105 ? 15.397 7.346 -12.131 1.00 66.62 105 LEU A N 1
ATOM 805 C CA . LEU A 1 105 ? 15.584 7.175 -10.682 1.00 66.62 105 LEU A CA 1
ATOM 806 C C . LEU A 1 105 ? 16.557 8.198 -10.078 1.00 66.62 105 LEU A C 1
ATOM 808 O O . LEU A 1 105 ? 17.292 7.891 -9.140 1.00 66.62 105 LEU A O 1
ATOM 812 N N . GLU A 1 106 ? 16.626 9.400 -10.644 1.00 64.81 106 GLU A N 1
ATOM 813 C CA . GLU A 1 106 ? 17.707 10.339 -10.350 1.00 64.81 106 GLU A CA 1
ATOM 814 C C . GLU A 1 106 ? 17.687 10.850 -8.906 1.00 64.81 106 GLU A C 1
ATOM 816 O O . GLU A 1 106 ? 18.737 11.278 -8.421 1.00 64.81 106 GLU A O 1
ATOM 821 N N . ASN A 1 107 ? 16.556 10.774 -8.182 1.00 79.50 107 ASN A N 1
ATOM 822 C CA . ASN A 1 107 ? 16.530 11.213 -6.787 1.00 79.50 107 ASN A CA 1
ATOM 823 C C . ASN A 1 107 ? 15.367 10.665 -5.924 1.00 79.50 107 ASN A C 1
ATOM 825 O O . ASN A 1 107 ? 14.393 11.371 -5.661 1.00 79.50 107 ASN A O 1
ATOM 829 N N . ASP A 1 108 ? 15.502 9.444 -5.390 1.00 88.50 108 ASP A N 1
ATOM 830 C CA . ASP A 1 108 ? 14.549 8.883 -4.409 1.00 88.50 108 ASP A CA 1
ATOM 831 C C . ASP A 1 108 ? 14.349 9.802 -3.189 1.00 88.50 108 ASP A C 1
ATOM 833 O O . ASP A 1 108 ? 13.228 9.982 -2.713 1.00 88.50 108 ASP A O 1
ATOM 837 N N . THR A 1 109 ? 15.426 10.415 -2.688 1.00 88.00 109 THR A N 1
ATOM 838 C CA . THR A 1 109 ? 15.354 11.325 -1.537 1.00 88.00 109 THR A CA 1
ATOM 839 C C . THR A 1 109 ? 14.502 12.548 -1.865 1.00 88.00 109 THR A C 1
ATOM 841 O O . THR A 1 109 ? 13.602 12.881 -1.102 1.00 88.00 109 THR A O 1
ATOM 844 N N . ALA A 1 110 ? 14.711 13.175 -3.027 1.00 89.88 110 ALA A N 1
ATOM 845 C CA . ALA A 1 110 ? 13.883 14.309 -3.433 1.00 89.88 110 ALA A CA 1
ATOM 846 C C . ALA A 1 110 ? 12.428 13.908 -3.705 1.00 89.88 110 ALA A C 1
ATOM 848 O O . ALA A 1 110 ? 11.529 14.686 -3.394 1.00 89.88 110 ALA A O 1
ATOM 849 N N . ALA A 1 111 ? 12.176 12.707 -4.237 1.00 90.75 111 ALA A N 1
ATOM 850 C CA . ALA A 1 111 ? 10.817 12.193 -4.378 1.00 90.75 111 ALA A CA 1
ATOM 851 C C . ALA A 1 111 ? 10.142 12.042 -3.003 1.00 90.75 111 ALA A C 1
ATOM 853 O O . ALA A 1 111 ? 9.023 12.516 -2.813 1.00 90.75 111 ALA A O 1
ATOM 854 N N . ALA A 1 112 ? 10.830 11.463 -2.013 1.00 91.44 112 ALA A N 1
ATOM 855 C CA . ALA A 1 112 ? 10.318 11.350 -0.646 1.00 91.44 112 ALA A CA 1
ATOM 856 C C . ALA A 1 112 ? 10.033 12.727 -0.015 1.00 91.44 112 ALA A C 1
ATOM 858 O O . ALA A 1 112 ? 8.953 12.936 0.547 1.00 91.44 112 ALA A O 1
ATOM 859 N N . ASP A 1 113 ? 10.962 13.674 -0.171 1.00 91.75 113 ASP A N 1
ATOM 860 C CA . ASP A 1 113 ? 10.845 15.043 0.340 1.00 91.75 113 ASP A CA 1
ATOM 861 C C . ASP A 1 113 ? 9.726 15.838 -0.353 1.00 91.75 113 ASP A C 1
ATOM 863 O O . ASP A 1 113 ? 9.136 16.731 0.255 1.00 91.75 113 ASP A O 1
ATOM 867 N N . ALA A 1 114 ? 9.390 15.506 -1.603 1.00 93.38 114 ALA A N 1
ATOM 868 C CA . ALA A 1 114 ? 8.298 16.130 -2.345 1.00 93.38 114 ALA A CA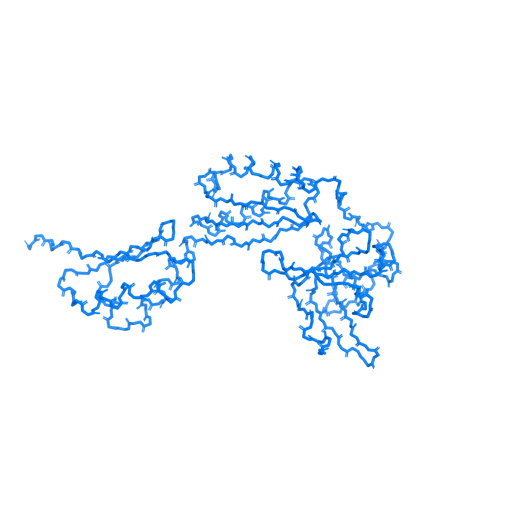 1
ATOM 869 C C . ALA A 1 114 ? 6.910 15.585 -1.960 1.00 93.38 114 ALA A C 1
ATOM 871 O O . ALA A 1 114 ? 5.930 16.328 -2.015 1.00 93.38 114 ALA A O 1
ATOM 872 N N . ILE A 1 115 ? 6.801 14.317 -1.545 1.00 95.19 115 ILE A N 1
ATOM 873 C CA . ILE A 1 115 ? 5.512 13.689 -1.201 1.00 95.19 115 ILE A CA 1
ATOM 874 C C . ILE A 1 115 ? 4.914 14.290 0.077 1.00 95.19 115 ILE A C 1
ATOM 876 O O . ILE A 1 115 ? 3.729 14.630 0.106 1.00 95.19 115 ILE A O 1
ATOM 880 N N . LEU A 1 116 ? 5.704 14.420 1.148 1.00 92.88 116 LEU A N 1
ATOM 881 C CA . LEU A 1 116 ? 5.183 14.812 2.466 1.00 92.88 116 LEU A CA 1
ATOM 882 C C . LEU A 1 116 ? 4.509 16.202 2.480 1.00 92.88 116 LEU A C 1
ATOM 884 O O . LEU A 1 116 ? 3.411 16.306 3.033 1.00 92.88 116 LEU A O 1
ATOM 888 N N . PRO A 1 117 ? 5.067 17.255 1.847 1.00 94.06 117 PRO A N 1
ATOM 889 C CA . PRO A 1 117 ? 4.397 18.550 1.741 1.00 94.06 117 PRO A CA 1
ATOM 890 C C . PRO A 1 117 ? 3.056 18.488 1.001 1.00 94.06 117 PRO A C 1
ATOM 892 O O . PRO A 1 117 ? 2.119 19.188 1.380 1.00 94.06 117 PRO A O 1
ATOM 895 N N . LEU A 1 118 ? 2.936 17.639 -0.026 1.00 95.56 118 LEU A N 1
ATOM 896 C CA . LEU A 1 118 ? 1.684 17.465 -0.770 1.00 95.56 118 LEU A CA 1
ATOM 897 C C . LEU A 1 118 ? 0.617 16.782 0.091 1.00 95.56 118 LEU A C 1
ATOM 899 O O . LEU A 1 118 ? -0.536 17.211 0.115 1.00 95.56 118 LEU A O 1
ATOM 903 N N . LEU A 1 119 ? 1.005 15.764 0.863 1.00 95.25 119 LEU A N 1
ATOM 904 C CA . LEU A 1 119 ? 0.109 15.120 1.826 1.00 95.25 119 LEU A CA 1
ATOM 905 C C . LEU A 1 119 ? -0.328 16.087 2.936 1.00 95.25 119 LEU A C 1
ATOM 907 O O . LEU A 1 119 ? -1.470 16.012 3.391 1.00 95.25 119 LEU A O 1
ATOM 911 N N . ALA A 1 120 ? 0.544 17.011 3.347 1.00 93.44 120 ALA A N 1
ATOM 912 C CA . ALA A 1 120 ? 0.272 17.985 4.404 1.00 93.44 120 ALA A CA 1
ATOM 913 C C . ALA A 1 120 ? -0.770 19.052 4.020 1.00 93.44 120 ALA A C 1
ATOM 915 O O . ALA A 1 120 ? -1.375 19.653 4.905 1.00 93.44 120 ALA A O 1
ATOM 916 N N . VAL A 1 121 ? -1.009 19.289 2.728 1.00 94.31 121 VAL A N 1
ATOM 917 C CA . VAL A 1 121 ? -2.030 20.245 2.255 1.00 94.31 121 VAL A CA 1
ATOM 918 C C . VAL A 1 121 ? -3.321 19.569 1.799 1.00 94.31 121 VAL A C 1
ATOM 920 O O . VAL A 1 121 ? -4.339 20.240 1.633 1.00 94.31 121 VAL A O 1
ATOM 923 N N . GLN A 1 122 ? -3.305 18.247 1.620 1.00 94.06 122 GLN A N 1
ATOM 924 C CA . GLN A 1 122 ? -4.447 17.513 1.093 1.00 94.06 122 GLN A CA 1
ATOM 925 C C . GLN A 1 122 ? -5.480 17.207 2.198 1.00 94.06 122 GLN A C 1
ATOM 927 O O . GLN A 1 122 ? -5.116 16.624 3.221 1.00 94.06 122 GLN A O 1
ATOM 932 N N . PRO A 1 123 ? -6.780 17.544 2.035 1.00 94.06 123 PRO A N 1
ATOM 933 C CA . PRO A 1 123 ? -7.756 17.511 3.133 1.00 94.06 123 PRO A CA 1
ATOM 934 C C . PRO A 1 123 ? -7.932 16.159 3.832 1.00 94.06 123 PRO A C 1
ATOM 936 O O . PRO A 1 123 ? -8.248 16.117 5.018 1.00 94.06 123 PRO A O 1
ATOM 939 N N . LEU A 1 124 ? -7.741 15.050 3.112 1.00 93.56 124 LEU A N 1
ATOM 940 C CA . LEU A 1 124 ? -7.908 13.702 3.663 1.00 93.56 124 LEU A CA 1
ATOM 941 C C . LEU A 1 124 ? -6.655 13.175 4.387 1.00 93.56 124 LEU A C 1
ATOM 943 O O . LEU A 1 124 ? -6.733 12.149 5.063 1.00 93.56 124 LEU A O 1
ATOM 947 N N . THR A 1 125 ? -5.516 13.865 4.276 1.00 93.25 125 THR A N 1
ATOM 948 C CA . THR A 1 125 ? -4.210 13.407 4.786 1.00 93.25 125 THR A CA 1
ATOM 949 C C . THR A 1 125 ? -3.487 14.440 5.659 1.00 93.25 125 THR A C 1
ATOM 951 O O . THR A 1 125 ? -2.613 14.062 6.432 1.00 93.25 125 THR A O 1
ATOM 954 N N . CYS A 1 126 ? -3.865 15.721 5.605 1.00 89.69 126 CYS A N 1
ATOM 955 C CA . CYS A 1 126 ? -3.108 16.856 6.151 1.00 89.69 126 CYS A CA 1
ATOM 956 C C . CYS A 1 126 ? -2.837 16.838 7.664 1.00 89.69 126 CYS A C 1
ATOM 958 O O . CYS A 1 126 ? -1.868 17.435 8.123 1.00 89.69 126 CYS A O 1
ATOM 960 N N . ALA A 1 127 ? -3.670 16.157 8.448 1.00 86.12 127 ALA A N 1
ATOM 961 C CA . ALA A 1 127 ? -3.541 16.073 9.906 1.00 86.12 127 ALA A CA 1
ATOM 962 C C . ALA A 1 127 ? -3.103 14.681 10.393 1.00 86.12 127 ALA A C 1
ATOM 964 O O . ALA A 1 127 ? -3.236 14.365 11.577 1.00 86.12 127 ALA A O 1
ATOM 965 N N . GLN A 1 128 ? -2.644 13.827 9.478 1.00 89.19 128 GLN A N 1
ATOM 966 C CA . GLN A 1 128 ? -2.389 12.417 9.744 1.00 89.19 128 GLN A CA 1
ATOM 967 C C . GLN A 1 128 ? -0.882 12.159 9.900 1.00 89.19 128 GLN A C 1
ATOM 969 O O . GLN A 1 128 ? -0.083 12.736 9.160 1.00 89.19 128 GLN A O 1
ATOM 974 N N . PRO A 1 129 ? -0.461 11.291 10.837 1.00 91.12 129 PRO A N 1
ATOM 975 C CA . PRO A 1 129 ? 0.946 10.966 11.046 1.00 91.12 129 PRO A CA 1
ATOM 976 C C . PRO A 1 129 ? 1.411 9.943 9.998 1.00 91.12 129 PRO A C 1
ATOM 978 O O . PRO A 1 129 ? 1.585 8.759 10.296 1.00 91.12 129 PRO A O 1
ATOM 981 N N . ILE A 1 130 ? 1.564 10.407 8.758 1.00 93.75 130 ILE A N 1
ATOM 982 C CA . ILE A 1 130 ? 2.026 9.608 7.621 1.00 93.75 130 ILE A CA 1
ATOM 983 C C . ILE A 1 130 ? 3.541 9.756 7.492 1.00 93.75 130 ILE A C 1
ATOM 985 O O . ILE A 1 130 ? 4.074 10.865 7.483 1.00 93.75 130 ILE A O 1
ATOM 989 N N . THR A 1 131 ? 4.236 8.632 7.366 1.00 94.12 131 THR A N 1
ATOM 990 C CA . THR A 1 131 ? 5.647 8.574 6.991 1.00 94.12 131 THR A CA 1
ATOM 991 C C . THR A 1 131 ? 5.773 8.139 5.538 1.00 94.12 131 THR A C 1
ATOM 993 O O . THR A 1 131 ? 4.948 7.383 5.022 1.00 94.12 131 THR A O 1
ATOM 996 N N . CYS A 1 132 ? 6.816 8.621 4.870 1.00 94.62 132 CYS A N 1
ATOM 997 C CA . CYS A 1 132 ? 7.114 8.260 3.495 1.00 94.62 132 CYS A CA 1
ATOM 998 C C . CYS A 1 132 ? 8.601 7.951 3.362 1.00 94.62 132 CYS A C 1
ATOM 1000 O O . CYS A 1 132 ? 9.446 8.707 3.839 1.00 94.62 132 CYS A O 1
ATOM 1002 N N . SER A 1 133 ? 8.913 6.854 2.689 1.00 93.19 133 SER A N 1
ATOM 1003 C CA . SER A 1 133 ? 10.250 6.553 2.192 1.00 93.19 133 SER A CA 1
ATOM 1004 C C . SER A 1 133 ? 10.143 6.146 0.731 1.00 93.19 133 SER A C 1
ATOM 1006 O O . SER A 1 133 ? 9.176 5.501 0.336 1.00 93.19 133 SER A O 1
ATOM 1008 N N . VAL A 1 134 ? 11.120 6.521 -0.087 1.00 91.88 134 VAL A N 1
ATOM 1009 C CA . VAL A 1 134 ? 11.179 6.115 -1.494 1.00 91.88 134 VAL A CA 1
ATOM 1010 C C . VAL A 1 134 ? 12.472 5.350 -1.707 1.00 91.88 134 VAL A C 1
ATOM 1012 O O . VAL A 1 134 ? 13.510 5.697 -1.144 1.00 91.88 134 VAL A O 1
ATOM 1015 N N . ARG A 1 135 ? 12.386 4.264 -2.470 1.00 89.12 135 ARG A N 1
ATOM 1016 C CA . ARG A 1 135 ? 13.539 3.460 -2.857 1.00 89.12 135 ARG A CA 1
ATOM 1017 C C . ARG A 1 135 ? 13.318 2.924 -4.259 1.00 89.12 135 ARG A C 1
ATOM 1019 O O . ARG A 1 135 ? 12.261 2.359 -4.515 1.00 89.12 135 ARG A O 1
ATOM 1026 N N . HIS A 1 136 ? 14.286 3.100 -5.150 1.00 87.25 136 HIS A N 1
ATOM 1027 C CA . HIS A 1 136 ? 14.210 2.755 -6.569 1.00 87.25 136 HIS A CA 1
ATOM 1028 C C . HIS A 1 136 ? 12.875 3.174 -7.210 1.00 87.25 136 HIS A C 1
ATOM 1030 O O . HIS A 1 136 ? 12.265 2.389 -7.937 1.00 87.25 136 HIS A O 1
ATOM 1036 N N . GLY A 1 137 ? 12.372 4.371 -6.885 1.00 87.25 137 GLY A N 1
ATOM 1037 C CA . GLY A 1 137 ? 11.105 4.914 -7.385 1.00 87.25 137 GLY A CA 1
ATOM 1038 C C . GLY A 1 137 ? 9.834 4.231 -6.858 1.00 87.25 137 GLY A C 1
ATOM 1039 O O . GLY A 1 137 ? 8.738 4.462 -7.372 1.00 87.25 137 GLY A O 1
ATOM 1040 N N . VAL A 1 138 ? 9.950 3.379 -5.837 1.00 90.38 138 VAL A N 1
ATOM 1041 C CA . VAL A 1 138 ? 8.816 2.824 -5.090 1.00 90.38 138 VAL A CA 1
ATOM 1042 C C . VAL A 1 138 ? 8.647 3.620 -3.805 1.00 90.38 138 VAL A C 1
ATOM 1044 O O . VAL A 1 138 ? 9.516 3.572 -2.935 1.00 90.38 138 VAL A O 1
ATOM 1047 N N . ALA A 1 139 ? 7.526 4.322 -3.659 1.00 92.94 139 ALA A N 1
ATOM 1048 C CA . ALA A 1 139 ? 7.189 4.997 -2.410 1.00 92.94 139 ALA A CA 1
ATOM 1049 C C . ALA A 1 139 ? 6.496 4.025 -1.447 1.00 92.94 139 ALA A C 1
ATOM 1051 O O . ALA A 1 139 ? 5.553 3.335 -1.824 1.00 92.94 139 ALA A O 1
ATOM 1052 N N . CYS A 1 140 ? 6.932 3.979 -0.195 1.00 94.56 140 CYS A N 1
ATOM 1053 C CA . CYS A 1 140 ? 6.260 3.277 0.887 1.00 94.56 140 CYS A CA 1
ATOM 1054 C C . CYS A 1 140 ? 5.639 4.305 1.831 1.00 94.56 140 CYS A C 1
ATOM 1056 O O . CYS A 1 140 ? 6.352 5.066 2.486 1.00 94.56 140 CYS A O 1
ATOM 1058 N N . LEU A 1 141 ? 4.309 4.305 1.908 1.00 96.31 141 LEU A N 1
ATOM 1059 C CA . LEU A 1 141 ? 3.537 5.152 2.811 1.00 96.31 141 LEU A CA 1
ATOM 1060 C C . LEU A 1 141 ? 3.145 4.347 4.046 1.00 96.31 141 LEU A C 1
ATOM 1062 O O . LEU A 1 141 ? 2.382 3.387 3.933 1.00 96.31 141 LEU A O 1
ATOM 1066 N N . GLY A 1 142 ? 3.656 4.744 5.208 1.00 94.00 142 GLY A N 1
ATOM 1067 C CA . GLY A 1 142 ? 3.380 4.105 6.493 1.00 94.00 142 GLY A CA 1
ATOM 1068 C C . GLY A 1 142 ? 2.748 5.063 7.498 1.00 94.00 142 GLY A C 1
ATOM 1069 O O . GLY A 1 142 ? 2.695 6.271 7.283 1.00 94.00 142 GLY A O 1
ATOM 1070 N N . GLY A 1 143 ? 2.249 4.521 8.608 1.00 92.62 143 GLY A N 1
ATOM 1071 C CA . GLY A 1 143 ? 1.641 5.307 9.685 1.00 92.62 143 GLY A CA 1
ATOM 1072 C C . GLY A 1 143 ? 0.131 5.111 9.799 1.00 92.62 143 GLY A C 1
ATOM 1073 O O . GLY A 1 143 ? -0.385 4.020 9.548 1.00 92.62 143 GLY A O 1
ATOM 1074 N N . ARG A 1 144 ? -0.579 6.157 10.235 1.00 91.38 144 ARG A N 1
ATOM 1075 C CA . ARG A 1 144 ? -2.030 6.110 10.485 1.00 91.38 144 ARG A CA 1
ATOM 1076 C C . ARG A 1 144 ? -2.798 7.065 9.598 1.00 91.38 144 ARG A C 1
ATOM 1078 O O . ARG A 1 144 ? -2.291 8.120 9.230 1.00 91.38 144 ARG A O 1
ATOM 1085 N N . ILE A 1 145 ? -4.049 6.705 9.342 1.00 95.06 145 ILE A N 1
ATOM 1086 C CA . ILE A 1 145 ? -5.016 7.548 8.653 1.00 95.06 145 ILE A CA 1
ATOM 1087 C C . ILE A 1 145 ? -6.418 7.335 9.224 1.00 95.06 145 ILE A C 1
ATOM 1089 O O . ILE A 1 145 ? -6.714 6.290 9.794 1.00 95.06 145 ILE A O 1
ATOM 1093 N N . SER A 1 146 ? -7.307 8.315 9.093 1.00 92.69 146 SER A N 1
ATOM 1094 C CA . SER A 1 146 ? -8.662 8.175 9.635 1.00 92.69 146 SER A CA 1
ATOM 1095 C C . SER A 1 146 ? -9.570 7.290 8.772 1.00 92.69 146 SER A C 1
ATOM 1097 O O . SER A 1 146 ? -10.393 6.563 9.319 1.00 92.69 146 SER A O 1
ATOM 1099 N N . THR A 1 147 ? -9.431 7.331 7.443 1.00 94.12 147 THR A N 1
ATOM 1100 C CA . THR A 1 147 ? -10.366 6.682 6.505 1.00 94.12 147 THR A CA 1
ATOM 1101 C C . THR A 1 147 ? -9.652 5.916 5.400 1.00 94.12 147 THR A C 1
ATOM 1103 O O . THR A 1 147 ? -8.518 6.238 5.028 1.00 94.12 147 THR A O 1
ATOM 1106 N N . ASP A 1 148 ? -10.347 4.940 4.817 1.00 92.94 148 ASP A N 1
ATOM 1107 C CA . ASP A 1 148 ? -9.841 4.191 3.659 1.00 92.94 148 ASP A CA 1
ATOM 1108 C C . ASP A 1 148 ? -9.720 5.090 2.420 1.00 92.94 148 ASP A C 1
ATOM 1110 O O . ASP A 1 148 ? -8.760 4.991 1.655 1.00 92.94 148 ASP A O 1
ATOM 1114 N N . ALA A 1 149 ? -10.646 6.041 2.259 1.00 94.62 149 ALA A N 1
ATOM 1115 C CA . ALA A 1 149 ? -10.578 7.048 1.202 1.00 94.62 149 ALA A CA 1
ATOM 1116 C C . ALA A 1 149 ? -9.308 7.909 1.305 1.00 94.62 149 ALA A C 1
ATOM 1118 O O . ALA A 1 149 ? -8.666 8.179 0.293 1.00 94.62 149 ALA A O 1
ATOM 1119 N N . GLY A 1 150 ? -8.902 8.291 2.521 1.00 94.88 150 GLY A N 1
ATOM 1120 C CA . GLY A 1 150 ? -7.644 9.004 2.729 1.00 94.88 150 GLY A CA 1
ATOM 1121 C C . GLY A 1 150 ? -6.424 8.156 2.370 1.00 94.88 150 GLY A C 1
ATOM 1122 O O . GLY A 1 150 ? -5.458 8.683 1.829 1.00 94.88 150 GLY A O 1
ATOM 1123 N N . SER A 1 151 ? -6.474 6.843 2.616 1.00 94.94 151 SER A N 1
ATOM 1124 C CA . SER A 1 151 ? -5.406 5.909 2.232 1.00 94.94 151 SER A CA 1
ATOM 1125 C C . SER A 1 151 ? -5.219 5.859 0.710 1.00 94.94 151 SER A C 1
ATOM 1127 O O . SER A 1 151 ? -4.102 5.967 0.197 1.00 94.94 151 SER A O 1
ATOM 1129 N N . LEU A 1 152 ? -6.332 5.778 -0.029 1.00 95.00 152 LEU A N 1
ATOM 1130 C CA . LEU A 1 152 ? -6.334 5.822 -1.493 1.00 95.00 152 LEU A CA 1
ATOM 1131 C C . LEU A 1 152 ? -5.816 7.159 -2.025 1.00 95.00 152 LEU A C 1
ATOM 1133 O O . LEU A 1 152 ? -5.035 7.178 -2.979 1.00 95.00 152 LEU A O 1
ATOM 1137 N N . GLU A 1 153 ? -6.222 8.258 -1.392 1.00 95.75 153 GLU A N 1
ATOM 1138 C CA . GLU A 1 153 ? -5.790 9.602 -1.757 1.00 95.75 153 GLU A CA 1
ATOM 1139 C C . GLU A 1 153 ? -4.292 9.802 -1.510 1.00 95.75 153 GLU A C 1
ATOM 1141 O O . GLU A 1 153 ? -3.585 10.292 -2.387 1.00 95.75 153 GLU A O 1
ATOM 1146 N N . ALA A 1 154 ? -3.768 9.334 -0.374 1.00 96.19 154 ALA A N 1
ATOM 1147 C CA . ALA A 1 154 ? -2.337 9.374 -0.086 1.00 96.19 154 ALA A CA 1
ATOM 1148 C C . ALA A 1 154 ? -1.530 8.639 -1.169 1.00 96.19 154 ALA A C 1
ATOM 1150 O O . ALA A 1 154 ? -0.521 9.145 -1.663 1.00 96.19 154 ALA A O 1
ATOM 1151 N N . ALA A 1 155 ? -2.019 7.475 -1.606 1.00 95.25 155 ALA A N 1
ATOM 1152 C CA . ALA A 1 155 ? -1.411 6.723 -2.697 1.00 95.25 155 ALA A CA 1
ATOM 1153 C C . ALA A 1 155 ? -1.538 7.422 -4.058 1.00 95.25 155 ALA A C 1
ATOM 1155 O O . ALA A 1 155 ? -0.699 7.229 -4.938 1.00 95.25 155 ALA A O 1
ATOM 1156 N N . HIS A 1 156 ? -2.608 8.185 -4.284 1.00 94.44 156 HIS A N 1
ATOM 1157 C CA . HIS A 1 156 ? -2.777 8.982 -5.495 1.00 94.44 156 HIS A CA 1
ATOM 1158 C C . HIS A 1 156 ? -1.786 10.151 -5.533 1.00 94.44 156 HIS A C 1
ATOM 1160 O O . HIS A 1 156 ? -1.078 10.301 -6.525 1.00 94.44 156 HIS A O 1
ATOM 1166 N N . VAL A 1 157 ? -1.666 10.897 -4.432 1.00 95.06 157 VAL A N 1
ATOM 1167 C CA . VAL A 1 157 ? -0.696 11.988 -4.272 1.00 95.06 157 VAL A CA 1
ATOM 1168 C C . VAL A 1 157 ? 0.735 11.482 -4.436 1.00 95.06 157 VAL A C 1
ATOM 1170 O O . VAL A 1 157 ? 1.503 12.059 -5.193 1.00 95.06 157 VAL A O 1
ATOM 1173 N N . ALA A 1 158 ? 1.105 10.370 -3.798 1.00 94.12 158 ALA A N 1
ATOM 1174 C CA . ALA A 1 158 ? 2.456 9.834 -3.948 1.00 94.12 158 ALA A CA 1
ATOM 1175 C C . ALA A 1 158 ? 2.770 9.411 -5.394 1.00 94.12 158 ALA A C 1
ATOM 1177 O O . ALA A 1 158 ? 3.888 9.606 -5.855 1.00 94.12 158 ALA A O 1
ATOM 1178 N N . ARG A 1 159 ? 1.781 8.892 -6.138 1.00 91.06 159 ARG A N 1
ATOM 1179 C CA . ARG A 1 159 ? 1.934 8.537 -7.563 1.00 91.06 159 ARG A CA 1
ATOM 1180 C C . ARG A 1 159 ? 2.055 9.737 -8.501 1.00 91.06 159 ARG A C 1
ATOM 1182 O O . ARG A 1 159 ? 2.457 9.538 -9.641 1.00 91.06 159 ARG A O 1
ATOM 1189 N N . SER A 1 160 ? 1.650 10.936 -8.082 1.00 90.75 160 SER A N 1
ATOM 1190 C CA . SER A 1 160 ? 1.752 12.134 -8.924 1.00 90.75 160 SER A CA 1
ATOM 1191 C C . SER A 1 160 ? 3.120 12.809 -8.835 1.00 90.75 160 SER A C 1
ATOM 1193 O O . SER A 1 160 ? 3.426 13.675 -9.654 1.00 90.75 160 SER A O 1
ATOM 1195 N N . VAL A 1 161 ? 3.946 12.408 -7.866 1.00 90.75 161 VAL A N 1
ATOM 1196 C CA . VAL A 1 161 ? 5.322 12.880 -7.734 1.00 90.75 161 VAL A CA 1
ATOM 1197 C C . VAL A 1 161 ? 6.188 12.222 -8.802 1.00 90.75 161 VAL A C 1
ATOM 1199 O O . VAL A 1 161 ? 6.096 11.019 -9.047 1.00 90.75 161 VAL A O 1
ATOM 1202 N N . ASN A 1 162 ? 7.031 13.031 -9.445 1.00 86.19 162 ASN A N 1
ATOM 1203 C CA . ASN A 1 162 ? 7.991 12.538 -10.427 1.00 86.19 162 ASN A CA 1
ATOM 1204 C C . ASN A 1 162 ? 8.869 11.440 -9.815 1.00 86.19 162 ASN A C 1
ATOM 1206 O O . ASN A 1 162 ? 9.129 11.428 -8.615 1.00 86.19 162 ASN A O 1
ATOM 1210 N N . ASP A 1 163 ? 9.311 10.512 -10.658 1.00 84.31 163 ASP A N 1
ATOM 1211 C CA . ASP A 1 163 ? 10.223 9.427 -10.280 1.00 84.31 163 ASP A CA 1
ATOM 1212 C C . ASP A 1 163 ? 9.616 8.359 -9.349 1.00 84.31 163 ASP A C 1
ATOM 1214 O O . ASP A 1 163 ? 10.231 7.320 -9.110 1.00 84.31 163 ASP A O 1
ATOM 1218 N N . VAL A 1 164 ? 8.349 8.519 -8.945 1.00 89.06 164 VAL A N 1
ATOM 1219 C CA . VAL A 1 164 ? 7.553 7.482 -8.280 1.00 89.06 164 VAL A CA 1
ATOM 1220 C C . VAL A 1 164 ? 6.748 6.695 -9.313 1.00 89.06 164 VAL A C 1
ATOM 1222 O O . VAL A 1 164 ? 5.798 7.197 -9.909 1.00 89.06 164 VAL A O 1
ATOM 1225 N N . TRP A 1 165 ? 7.086 5.422 -9.512 1.00 87.19 165 TRP A N 1
ATOM 1226 C CA . TRP A 1 165 ? 6.366 4.537 -10.440 1.00 87.19 165 TRP A CA 1
ATOM 1227 C C . TRP A 1 165 ? 5.442 3.539 -9.739 1.00 87.19 165 TRP A C 1
ATOM 1229 O O . TRP A 1 165 ? 4.536 2.981 -10.366 1.00 87.19 165 TRP A O 1
ATOM 1239 N N . HIS A 1 166 ? 5.651 3.296 -8.446 1.00 89.44 166 HIS A N 1
ATOM 1240 C CA . HIS A 1 166 ? 4.782 2.447 -7.645 1.00 89.44 166 HIS A CA 1
ATOM 1241 C C . HIS A 1 166 ? 4.673 2.955 -6.212 1.00 89.44 166 HIS A C 1
ATOM 1243 O O . HIS A 1 166 ? 5.587 3.590 -5.693 1.00 89.44 166 HIS A O 1
ATOM 1249 N N . VAL A 1 167 ? 3.543 2.658 -5.571 1.00 92.19 167 VAL A N 1
ATOM 1250 C CA . VAL A 1 167 ? 3.285 3.047 -4.186 1.00 92.19 167 VAL A CA 1
ATOM 1251 C C . VAL A 1 167 ? 2.793 1.839 -3.408 1.00 92.19 167 VAL A C 1
ATOM 1253 O O . VAL A 1 167 ? 1.757 1.262 -3.736 1.00 92.19 167 VAL A O 1
ATOM 1256 N N . LEU A 1 168 ? 3.533 1.497 -2.360 1.00 93.06 168 LEU A N 1
ATOM 1257 C CA . LEU A 1 168 ? 3.152 0.541 -1.335 1.00 93.06 168 LEU A CA 1
ATOM 1258 C C . LEU A 1 168 ? 2.485 1.298 -0.192 1.00 93.06 168 LEU A C 1
ATOM 1260 O O . LEU A 1 168 ? 3.053 2.239 0.362 1.00 93.06 168 LEU A O 1
ATOM 1264 N N . VAL A 1 169 ? 1.279 0.877 0.171 1.00 93.62 169 VAL A N 1
ATOM 1265 C CA . VAL A 1 169 ? 0.514 1.494 1.252 1.00 93.62 169 VAL A CA 1
ATOM 1266 C C . VAL A 1 169 ? 0.457 0.525 2.421 1.00 93.62 169 VAL A C 1
ATOM 1268 O O . VAL A 1 169 ? -0.161 -0.532 2.329 1.00 93.62 169 VAL A O 1
ATOM 1271 N N . THR A 1 170 ? 1.100 0.898 3.521 1.00 92.94 170 THR A N 1
ATOM 1272 C CA . THR A 1 170 ? 1.059 0.191 4.809 1.00 92.94 170 THR A CA 1
ATOM 1273 C C . THR A 1 170 ? 0.341 1.018 5.880 1.00 92.94 170 THR A C 1
ATOM 1275 O O . THR A 1 170 ? 0.474 0.761 7.075 1.00 92.94 170 THR A O 1
ATOM 1278 N N . LEU A 1 171 ? -0.431 2.022 5.449 1.00 93.12 171 LEU A N 1
ATOM 1279 C CA . LEU A 1 171 ? -1.263 2.856 6.309 1.00 93.12 171 LEU A CA 1
ATOM 1280 C C . LEU A 1 171 ? -2.359 2.026 6.980 1.00 93.12 171 LEU A C 1
ATOM 1282 O O . LEU A 1 171 ? -3.114 1.319 6.313 1.00 93.12 171 LEU A O 1
ATOM 1286 N N . VAL A 1 172 ? -2.488 2.183 8.295 1.00 92.75 172 VAL A N 1
ATOM 1287 C CA . VAL A 1 172 ? -3.589 1.600 9.069 1.00 92.75 172 VAL A CA 1
ATOM 1288 C C . VAL A 1 172 ? -4.690 2.644 9.219 1.00 92.75 172 VAL A C 1
ATOM 1290 O O . VAL A 1 172 ? -4.452 3.709 9.801 1.00 92.75 172 VAL A O 1
ATOM 1293 N N . SER A 1 173 ? -5.886 2.347 8.703 1.00 94.31 173 SER A N 1
ATOM 1294 C CA . SER A 1 173 ? -7.037 3.240 8.822 1.00 94.31 173 SER A CA 1
ATOM 1295 C C . SER A 1 173 ? -7.830 2.988 10.108 1.00 94.31 173 SER A C 1
ATOM 1297 O O . SER A 1 173 ? -8.090 1.844 10.492 1.00 94.31 173 SER A O 1
ATOM 1299 N N . ASP A 1 174 ? -8.253 4.058 10.782 1.00 93.94 174 ASP A N 1
ATOM 1300 C CA . ASP A 1 174 ? -9.151 3.944 11.936 1.00 93.94 174 ASP A CA 1
ATOM 1301 C C . ASP A 1 174 ? -10.501 3.322 11.528 1.00 93.94 174 ASP A C 1
ATOM 1303 O O . ASP A 1 174 ? -11.079 2.552 12.288 1.00 93.94 174 ASP A O 1
ATOM 1307 N N . GLU A 1 175 ? -10.984 3.584 10.311 1.00 93.94 175 GLU A N 1
ATOM 1308 C CA . GLU A 1 175 ? -12.191 2.972 9.738 1.00 93.94 175 GLU A CA 1
ATOM 1309 C C . GLU A 1 175 ? -12.101 1.437 9.630 1.00 93.94 175 GLU A C 1
ATOM 1311 O O . GLU A 1 175 ? -13.033 0.723 10.036 1.00 93.94 175 GLU A O 1
ATOM 1316 N N . ALA A 1 176 ? -10.966 0.907 9.159 1.00 92.38 176 ALA A N 1
ATOM 1317 C CA . ALA A 1 176 ? -10.721 -0.532 9.144 1.00 92.38 176 ALA A CA 1
ATOM 1318 C C . ALA A 1 176 ? -10.641 -1.092 10.571 1.00 92.38 176 ALA A C 1
ATOM 1320 O O . ALA A 1 176 ? -11.250 -2.126 10.859 1.00 92.38 176 ALA A O 1
ATOM 1321 N N . LEU A 1 177 ? -9.979 -0.380 11.493 1.00 93.06 177 LEU A N 1
ATOM 1322 C CA . LEU A 1 177 ? -9.909 -0.772 12.904 1.00 93.06 177 LEU A CA 1
ATOM 1323 C C . LEU A 1 177 ? -11.292 -0.798 13.572 1.00 93.06 177 LEU A C 1
ATOM 1325 O O . LEU A 1 177 ? -11.592 -1.752 14.286 1.00 93.06 177 LEU A O 1
ATOM 1329 N N . VAL A 1 178 ? -12.174 0.176 13.305 1.00 94.38 178 VAL A N 1
ATOM 1330 C CA . VAL A 1 178 ? -13.576 0.148 13.772 1.00 94.38 178 VAL A CA 1
ATOM 1331 C C . VAL A 1 178 ? -14.282 -1.098 13.251 1.00 94.38 178 VAL A C 1
ATOM 1333 O O . VAL A 1 178 ? -15.011 -1.760 13.993 1.00 94.38 178 VAL A O 1
ATOM 1336 N N . SER A 1 179 ? -14.089 -1.427 11.976 1.00 91.81 179 SER A N 1
ATOM 1337 C CA . SER A 1 179 ? -14.726 -2.584 11.346 1.00 91.81 179 SER A CA 1
ATOM 1338 C C . SER A 1 179 ? -14.231 -3.906 11.942 1.00 91.81 179 SER A C 1
ATOM 1340 O O . SER A 1 179 ? -15.047 -4.784 12.237 1.00 91.81 179 SER A O 1
ATOM 1342 N N . HIS A 1 180 ? -12.924 -4.030 12.192 1.00 92.19 180 HIS A N 1
ATOM 1343 C CA . HIS A 1 180 ? -12.319 -5.173 12.880 1.00 92.19 180 HIS A CA 1
ATOM 1344 C C . HIS A 1 180 ? -12.813 -5.289 14.323 1.00 92.19 180 HIS A C 1
ATOM 1346 O O . HIS A 1 180 ? -13.276 -6.358 14.717 1.00 92.19 180 HIS A O 1
ATOM 1352 N N . LEU A 1 181 ? -12.832 -4.183 15.069 1.00 91.56 181 LEU A N 1
ATOM 1353 C CA . LEU A 1 181 ? -13.320 -4.146 16.446 1.00 91.56 181 LEU A CA 1
ATOM 1354 C C . LEU A 1 181 ? -14.795 -4.543 16.532 1.00 91.56 181 LEU A C 1
ATOM 1356 O O . LEU A 1 181 ? -15.170 -5.387 17.339 1.00 91.56 181 LEU A O 1
ATOM 1360 N N . ARG A 1 182 ? -15.643 -4.031 15.634 1.00 92.00 182 ARG A N 1
ATOM 1361 C CA . ARG A 1 182 ? -17.051 -4.447 15.548 1.00 92.00 182 ARG A CA 1
ATOM 1362 C C . ARG A 1 182 ? -17.198 -5.931 15.231 1.00 92.00 182 ARG A C 1
ATOM 1364 O O . ARG A 1 182 ? -18.108 -6.563 15.759 1.00 92.00 182 ARG A O 1
ATOM 1371 N N . ARG A 1 183 ? -16.353 -6.494 14.363 1.00 90.88 183 ARG A N 1
ATOM 1372 C CA . ARG A 1 183 ? -16.380 -7.930 14.051 1.00 90.88 183 ARG A CA 1
ATOM 1373 C C . ARG A 1 183 ? -15.970 -8.767 15.266 1.00 90.88 183 ARG A C 1
ATOM 1375 O O . ARG A 1 183 ? -16.686 -9.715 15.567 1.00 90.88 183 ARG A O 1
ATOM 1382 N N . ALA A 1 184 ? -14.904 -8.385 15.968 1.00 89.62 184 ALA A N 1
ATOM 1383 C CA . ALA A 1 184 ? -14.431 -9.061 17.177 1.00 89.62 184 ALA A CA 1
ATOM 1384 C C . ALA A 1 184 ? -15.481 -9.029 18.304 1.00 89.62 184 ALA A C 1
ATOM 1386 O O . ALA A 1 184 ? -15.809 -10.053 18.901 1.00 89.62 184 ALA A O 1
ATOM 1387 N N . ILE A 1 185 ? -16.119 -7.874 18.513 1.00 90.06 185 ILE A N 1
ATOM 1388 C CA . ILE A 1 185 ? -17.226 -7.738 19.467 1.00 90.06 185 ILE A CA 1
ATOM 1389 C C . ILE A 1 185 ? -18.397 -8.648 19.079 1.00 90.06 185 ILE A C 1
ATOM 1391 O O . ILE A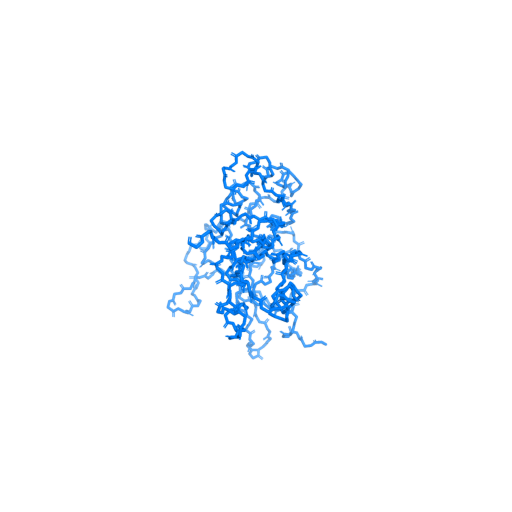 1 185 ? -18.969 -9.305 19.939 1.00 90.06 185 ILE A O 1
ATOM 1395 N N . ARG A 1 186 ? -18.758 -8.726 17.790 1.00 88.88 186 ARG A N 1
ATOM 1396 C CA . ARG A 1 186 ? -19.858 -9.594 17.329 1.00 88.88 186 ARG A CA 1
ATOM 1397 C C . ARG A 1 186 ? -19.577 -11.084 17.516 1.00 88.88 186 ARG A C 1
ATOM 1399 O O . ARG A 1 186 ? -20.537 -11.835 17.665 1.00 88.88 186 ARG A O 1
ATOM 1406 N N . SER A 1 187 ? -18.317 -11.522 17.478 1.00 88.44 187 SER A N 1
ATOM 1407 C CA . SER A 1 187 ? -17.974 -12.916 17.791 1.00 88.44 187 SER A CA 1
ATOM 1408 C C . SER A 1 187 ? -18.158 -13.255 19.271 1.00 88.44 187 SER A C 1
ATOM 1410 O O . SER A 1 187 ? -18.444 -14.410 19.582 1.00 88.44 187 SER A O 1
ATOM 1412 N N . ASP A 1 188 ? -18.084 -12.273 20.175 1.00 85.50 188 ASP A N 1
ATOM 1413 C CA . ASP A 1 188 ? -18.476 -12.452 21.573 1.00 85.50 188 ASP A CA 1
ATOM 1414 C C . ASP A 1 188 ? -19.984 -12.225 21.746 1.00 85.50 188 ASP A C 1
ATOM 1416 O O . ASP A 1 188 ? -20.474 -11.133 22.056 1.00 85.50 188 ASP A O 1
ATOM 1420 N N . THR A 1 189 ? -20.741 -13.312 21.596 1.00 82.19 189 THR A N 1
ATOM 1421 C CA . THR A 1 189 ? -22.204 -13.308 21.724 1.00 82.19 189 THR A CA 1
ATOM 1422 C C . THR A 1 189 ? -22.717 -12.821 23.082 1.00 82.19 189 THR A C 1
ATOM 1424 O O . THR A 1 189 ? -23.877 -12.424 23.172 1.00 82.19 189 THR A O 1
ATOM 1427 N N . LYS A 1 190 ? -21.899 -12.856 24.146 1.00 83.25 190 LYS A N 1
ATOM 1428 C CA . LYS A 1 190 ? -22.316 -12.397 25.479 1.00 83.25 190 LYS A CA 1
ATOM 1429 C C . LYS A 1 190 ? -22.130 -10.892 25.614 1.00 83.25 190 LYS A C 1
ATOM 1431 O O . LYS A 1 190 ? -23.038 -10.208 26.073 1.00 83.25 190 LYS A O 1
ATOM 1436 N N . SER A 1 191 ? -20.982 -10.374 25.189 1.00 82.56 191 SER A N 1
ATOM 1437 C CA . SER A 1 191 ? -20.640 -8.960 25.374 1.00 82.56 191 SER A CA 1
ATOM 1438 C C . SER A 1 191 ? -21.312 -8.046 24.343 1.00 82.56 191 SER A C 1
ATOM 1440 O O . SER A 1 191 ? -21.677 -6.921 24.680 1.00 82.56 191 SER A O 1
ATOM 1442 N N . VAL A 1 192 ? -21.580 -8.528 23.119 1.00 86.75 192 VAL A N 1
ATOM 1443 C CA . VAL A 1 192 ? -22.208 -7.728 22.045 1.00 86.75 192 VAL A CA 1
ATOM 1444 C C . VAL A 1 192 ? -23.553 -7.116 22.446 1.00 86.75 192 VAL A C 1
ATOM 1446 O O . VAL A 1 192 ? -23.860 -5.992 22.058 1.00 86.75 192 VAL A O 1
ATOM 1449 N N . MET A 1 193 ? -24.341 -7.811 23.272 1.00 87.94 193 MET A N 1
ATOM 1450 C CA . MET A 1 193 ? -25.671 -7.358 23.702 1.00 87.94 193 MET A CA 1
ATOM 1451 C C . MET A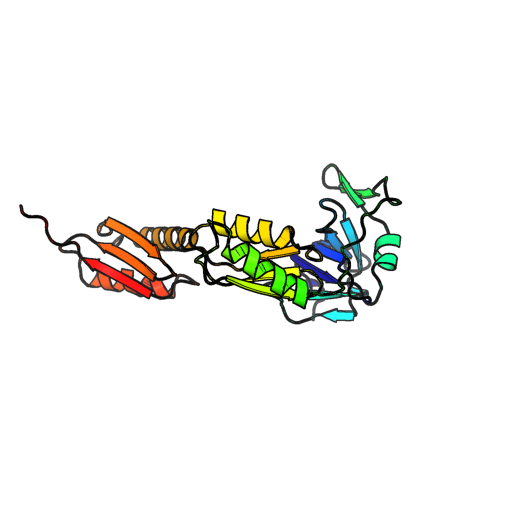 1 193 ? -25.626 -6.122 24.609 1.00 87.94 193 MET A C 1
ATOM 1453 O O . MET A 1 193 ? -26.641 -5.435 24.785 1.00 87.94 193 MET A O 1
ATOM 1457 N N . HIS A 1 194 ? -24.457 -5.842 25.182 1.00 88.19 194 HIS A N 1
ATOM 1458 C CA . HIS A 1 194 ? -24.212 -4.721 26.075 1.00 88.19 194 HIS A CA 1
ATOM 1459 C C . HIS A 1 194 ? -23.628 -3.506 25.358 1.00 88.19 194 HIS A C 1
ATOM 1461 O O . HIS A 1 194 ? -23.740 -2.404 25.884 1.00 88.19 194 HIS A O 1
ATOM 1467 N N . VAL A 1 195 ? -23.051 -3.676 24.167 1.00 89.94 195 VAL A N 1
ATOM 1468 C CA . VAL A 1 195 ? -22.391 -2.596 23.427 1.00 89.94 195 VAL A CA 1
ATOM 1469 C C . VAL A 1 195 ? -23.425 -1.678 22.771 1.00 89.94 195 VAL A C 1
ATOM 1471 O O . VAL A 1 195 ? -24.349 -2.131 22.098 1.00 89.94 195 VAL A O 1
ATOM 1474 N N . LEU A 1 196 ? -23.259 -0.373 22.975 1.00 90.25 196 LEU A N 1
ATOM 1475 C CA . LEU A 1 196 ? -24.069 0.697 22.398 1.00 90.25 196 LEU A CA 1
ATOM 1476 C C . LEU A 1 196 ? -23.387 1.286 21.167 1.00 90.25 196 LEU A C 1
ATOM 1478 O O . LEU A 1 196 ? -23.966 1.320 20.082 1.00 90.25 196 LEU A O 1
ATOM 1482 N N . THR A 1 197 ? -22.145 1.734 21.334 1.00 92.88 197 THR A N 1
ATOM 1483 C CA . THR A 1 197 ? -21.376 2.385 20.278 1.00 92.88 197 THR A CA 1
ATOM 1484 C C . THR A 1 197 ? -19.937 1.889 20.282 1.00 92.88 197 THR A C 1
ATOM 1486 O O . THR A 1 197 ? -19.404 1.423 21.289 1.00 92.88 197 THR A O 1
ATOM 1489 N N . VAL A 1 198 ? -19.320 1.949 19.103 1.00 93.06 198 VAL A N 1
ATOM 1490 C CA . VAL A 1 198 ? -17.913 1.608 18.894 1.00 93.06 198 VAL A CA 1
ATOM 1491 C C . VAL A 1 198 ? -17.331 2.649 17.961 1.00 93.06 198 VAL A C 1
ATOM 1493 O O . VAL A 1 198 ? -17.845 2.841 16.849 1.00 93.06 198 VAL A O 1
ATOM 1496 N N . SER A 1 199 ? -16.253 3.280 18.404 1.00 93.56 199 SER A N 1
ATOM 1497 C CA . SER A 1 199 ? -15.460 4.213 17.612 1.00 93.56 199 SER A CA 1
ATOM 1498 C C . SER A 1 199 ? -13.972 3.939 17.812 1.00 93.56 199 SER A C 1
ATOM 1500 O O . SER A 1 199 ? -13.572 3.350 18.811 1.00 93.56 199 SER A O 1
ATOM 1502 N N . VAL A 1 200 ? -13.153 4.326 16.840 1.00 93.38 200 VAL A N 1
ATOM 1503 C CA . VAL A 1 200 ? -11.694 4.287 16.942 1.00 93.38 200 VAL A CA 1
ATOM 1504 C C . VAL A 1 200 ? -11.180 5.629 16.460 1.00 93.38 200 VAL A C 1
ATOM 1506 O O . VAL A 1 200 ? -11.676 6.169 15.470 1.00 93.38 200 VAL A O 1
ATOM 1509 N N . ARG A 1 201 ? -10.197 6.174 17.172 1.00 90.62 201 ARG A N 1
ATOM 1510 C CA . ARG A 1 201 ? -9.483 7.375 16.753 1.00 90.62 201 ARG A CA 1
ATOM 1511 C C . ARG A 1 201 ? -8.015 7.255 17.111 1.00 90.62 201 ARG A C 1
ATOM 1513 O O . ARG A 1 201 ? -7.679 7.000 18.266 1.00 90.62 201 ARG A O 1
ATOM 1520 N N . ASN A 1 202 ? -7.140 7.472 16.136 1.00 86.56 202 ASN A N 1
ATOM 1521 C CA . ASN A 1 202 ? -5.694 7.314 16.275 1.00 86.56 202 ASN A CA 1
ATOM 1522 C C . ASN A 1 202 ? -5.317 5.942 16.867 1.00 86.56 202 ASN A C 1
ATOM 1524 O O . ASN A 1 202 ? -4.418 5.841 17.702 1.00 86.56 202 ASN A O 1
ATOM 1528 N N . GLY A 1 203 ? -6.046 4.891 16.482 1.00 87.12 203 GLY A N 1
ATOM 1529 C CA . GLY A 1 203 ? -5.874 3.535 17.012 1.00 87.12 203 GLY A CA 1
ATOM 1530 C C . GLY A 1 203 ? -6.306 3.301 18.447 1.00 87.12 203 GLY A C 1
ATOM 1531 O O . GLY A 1 203 ? -6.019 2.231 18.975 1.00 87.12 203 GLY A O 1
ATOM 1532 N N . LYS A 1 204 ? -6.962 4.263 19.090 1.00 91.31 204 LYS A N 1
ATOM 1533 C CA . LYS A 1 204 ? -7.594 4.064 20.393 1.00 91.31 204 LYS A CA 1
ATOM 1534 C C . LYS A 1 204 ? -9.063 3.754 20.174 1.00 91.31 204 LYS A C 1
ATOM 1536 O O . LYS A 1 204 ? -9.779 4.576 19.601 1.00 91.31 204 LYS A O 1
ATOM 1541 N N . GLY A 1 205 ? -9.482 2.560 20.567 1.00 92.19 205 GLY A N 1
ATOM 1542 C CA . GLY A 1 205 ? -10.876 2.148 20.549 1.00 92.19 205 GLY A CA 1
ATOM 1543 C C . GLY A 1 205 ? -11.620 2.714 21.750 1.00 92.19 205 GLY A C 1
ATOM 1544 O O . GLY A 1 205 ? -11.111 2.696 22.863 1.00 92.19 205 GLY A O 1
ATOM 1545 N N . LEU A 1 206 ? -12.836 3.186 21.519 1.00 93.75 206 LEU A N 1
ATOM 1546 C CA . LEU A 1 206 ? -13.804 3.510 22.553 1.00 93.75 206 LEU A CA 1
ATOM 1547 C C . LEU A 1 206 ? -15.027 2.625 22.329 1.00 93.75 206 LEU A C 1
ATOM 1549 O O . LEU A 1 206 ? -15.638 2.656 21.253 1.00 93.75 206 LEU A O 1
ATOM 1553 N N . VAL A 1 207 ? -15.369 1.843 23.347 1.00 93.75 207 VAL A N 1
ATOM 1554 C CA . VAL A 1 207 ? -16.556 0.990 23.366 1.00 93.75 207 VAL A CA 1
ATOM 1555 C C . VAL A 1 207 ? -17.474 1.494 24.465 1.00 93.75 207 VAL A C 1
ATOM 1557 O O . VAL A 1 207 ? -17.154 1.397 25.647 1.00 93.75 207 VAL A O 1
ATOM 1560 N N . GLU A 1 208 ? -18.630 2.026 24.091 1.00 93.62 208 GLU A N 1
ATOM 1561 C CA . GLU A 1 208 ? -19.651 2.386 25.070 1.00 93.62 208 GLU A CA 1
ATOM 1562 C C . GLU A 1 208 ? -20.568 1.191 25.308 1.00 93.62 208 GLU A C 1
ATOM 1564 O O . GLU A 1 208 ? -21.061 0.576 24.360 1.00 93.62 208 GLU A O 1
ATOM 1569 N N . VAL A 1 209 ? -20.8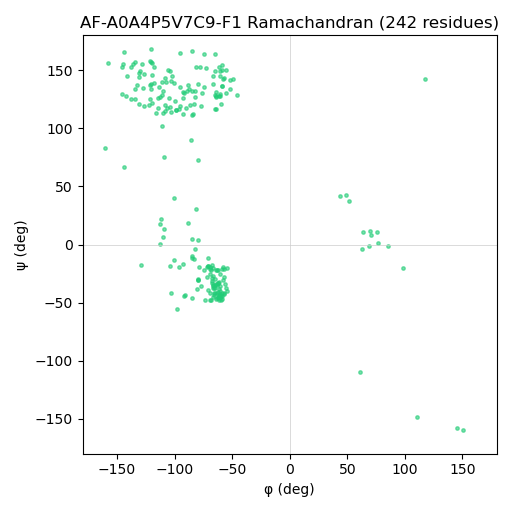22 0.872 26.574 1.00 93.25 209 VAL A N 1
ATOM 1570 C CA . VAL A 1 209 ? -21.698 -0.224 26.997 1.00 93.25 209 VAL A CA 1
ATOM 1571 C C . VAL A 1 209 ? -22.857 0.287 27.847 1.00 93.25 209 VAL A C 1
ATOM 1573 O O . VAL A 1 209 ? -22.789 1.352 28.459 1.00 93.25 209 VAL A O 1
ATOM 1576 N N . LYS A 1 210 ? -23.945 -0.481 27.902 1.00 92.06 210 LYS A N 1
ATOM 1577 C CA . LYS A 1 210 ? -25.136 -0.182 28.708 1.00 92.06 210 LYS A CA 1
ATOM 1578 C C . LYS A 1 210 ? -24.795 -0.060 30.194 1.00 92.06 210 LYS A C 1
ATOM 1580 O O . LYS A 1 210 ? -23.919 -0.764 30.702 1.00 92.06 210 LYS A O 1
ATOM 1585 N N . SER A 1 211 ? -25.554 0.765 30.911 1.00 86.81 211 SER A N 1
ATOM 1586 C CA . SER A 1 211 ? -25.534 0.745 32.376 1.00 86.81 211 SER A CA 1
ATOM 1587 C C . SER A 1 211 ? -25.907 -0.650 32.900 1.00 86.81 211 SER A C 1
ATOM 1589 O O . SER A 1 211 ? -26.733 -1.341 32.300 1.00 86.81 211 SER A O 1
ATOM 1591 N N . GLY A 1 212 ? -25.259 -1.093 33.980 1.00 84.69 212 GLY A N 1
ATOM 1592 C CA . GLY A 1 212 ? -25.444 -2.439 34.539 1.00 84.69 212 GLY A CA 1
ATOM 1593 C C . GLY A 1 212 ? -24.761 -3.568 33.755 1.00 84.69 212 GLY A C 1
ATOM 1594 O O . GLY A 1 212 ? -25.024 -4.738 34.029 1.00 84.69 212 GLY A O 1
ATOM 1595 N N . THR A 1 213 ? -23.890 -3.249 32.788 1.00 88.00 213 THR A N 1
ATOM 1596 C CA . THR A 1 213 ? -23.079 -4.263 32.096 1.00 88.00 213 THR A CA 1
ATOM 1597 C C . THR A 1 213 ? -22.177 -4.997 33.099 1.00 88.00 213 THR A C 1
ATOM 1599 O O . THR A 1 213 ? -21.460 -4.335 33.854 1.00 88.00 213 THR A O 1
ATOM 1602 N N . PRO A 1 214 ? -22.192 -6.343 33.121 1.00 88.00 214 PRO A N 1
ATOM 1603 C CA . PRO A 1 214 ? -21.355 -7.134 34.018 1.00 88.00 214 PRO A CA 1
ATOM 1604 C C . PRO A 1 214 ? -19.859 -6.829 33.864 1.00 88.00 214 PRO A C 1
ATOM 1606 O O . PRO A 1 214 ? -19.368 -6.626 32.751 1.00 88.00 214 PRO A O 1
ATOM 1609 N N . SER A 1 215 ? -19.114 -6.833 34.973 1.00 86.75 215 SER A N 1
ATOM 1610 C CA . SER A 1 215 ? -17.676 -6.524 34.965 1.00 86.75 215 SER A CA 1
ATOM 1611 C C . SER A 1 215 ? -16.861 -7.501 34.117 1.00 86.75 215 SER A C 1
ATOM 1613 O O . SER A 1 215 ? -15.903 -7.090 33.474 1.00 86.75 215 SER A O 1
ATOM 1615 N N . ASP A 1 216 ? -17.269 -8.769 34.038 1.00 88.62 216 ASP A N 1
ATOM 1616 C CA . ASP A 1 216 ? -16.629 -9.775 33.188 1.00 88.62 216 ASP A CA 1
ATOM 1617 C C . ASP A 1 216 ? -16.815 -9.480 31.692 1.00 88.62 216 ASP A C 1
ATOM 1619 O O . ASP A 1 216 ? -15.922 -9.767 30.898 1.00 88.62 216 ASP A O 1
ATOM 1623 N N . ALA A 1 217 ? -17.944 -8.885 31.295 1.00 85.56 217 ALA A N 1
ATOM 1624 C CA . ALA A 1 217 ? -18.160 -8.424 29.924 1.00 85.56 217 ALA A CA 1
ATOM 1625 C C . ALA A 1 217 ? -17.305 -7.188 29.605 1.00 85.56 217 ALA A C 1
ATOM 1627 O O . ALA A 1 217 ? -16.736 -7.109 28.521 1.00 85.56 217 ALA A O 1
ATOM 1628 N N . VAL A 1 218 ? -17.158 -6.261 30.559 1.00 87.44 218 VAL A N 1
ATOM 1629 C CA . VAL A 1 218 ? -16.253 -5.106 30.424 1.00 87.44 218 VAL A CA 1
ATOM 1630 C C . VAL A 1 218 ? -14.805 -5.569 30.261 1.00 87.44 218 VAL A C 1
ATOM 1632 O O . VAL A 1 218 ? -14.136 -5.129 29.332 1.00 87.44 218 VAL A O 1
ATOM 1635 N N . SER A 1 219 ? -14.338 -6.498 31.102 1.00 87.56 219 SER A N 1
ATOM 1636 C CA . SER A 1 219 ? -12.983 -7.054 30.998 1.00 87.56 219 SER A CA 1
ATOM 1637 C C . SER A 1 219 ? -12.739 -7.729 29.649 1.00 87.56 219 SER A C 1
ATOM 1639 O O . SER A 1 219 ? -11.766 -7.390 28.983 1.00 87.56 219 SER A O 1
ATOM 1641 N N . ARG A 1 220 ? -13.660 -8.588 29.185 1.00 87.50 220 ARG A N 1
ATOM 1642 C CA . ARG A 1 220 ? -13.542 -9.232 27.864 1.00 87.50 220 ARG A CA 1
ATOM 1643 C C . ARG A 1 220 ? -13.422 -8.224 26.724 1.00 87.50 220 ARG A C 1
ATOM 1645 O O . ARG A 1 220 ? -12.623 -8.429 25.821 1.00 87.50 220 ARG A O 1
ATOM 1652 N N . LEU A 1 221 ? -14.201 -7.141 26.761 1.00 86.56 221 LEU A N 1
ATOM 1653 C CA . LEU A 1 221 ? -14.150 -6.098 25.734 1.00 86.56 221 LEU A CA 1
ATOM 1654 C C . LEU A 1 221 ? -12.818 -5.338 25.740 1.00 86.56 221 LEU A C 1
ATOM 1656 O O . LEU A 1 221 ? -12.311 -5.015 24.667 1.00 86.56 221 LEU A O 1
ATOM 1660 N N . SER A 1 222 ? -12.237 -5.084 26.913 1.00 86.75 222 SER A N 1
ATOM 1661 C CA . SER A 1 222 ? -10.908 -4.469 27.027 1.00 86.75 222 SER A CA 1
ATOM 1662 C C . SER A 1 222 ? -9.798 -5.380 26.484 1.00 86.75 222 SER A C 1
ATOM 1664 O O . SER A 1 222 ? -8.867 -4.904 25.824 1.00 86.75 222 SER A O 1
ATOM 1666 N N . ASP A 1 223 ? -9.925 -6.692 26.701 1.00 87.19 223 ASP A N 1
ATOM 1667 C CA . ASP A 1 223 ? -8.936 -7.697 26.290 1.00 87.19 223 ASP A CA 1
ATOM 1668 C C . ASP A 1 223 ? -8.840 -7.863 24.758 1.00 87.19 223 ASP A C 1
ATOM 1670 O O . ASP A 1 223 ? -7.780 -8.241 24.243 1.00 87.19 223 ASP A O 1
ATOM 1674 N N . LEU A 1 224 ? -9.885 -7.471 24.010 1.00 82.44 224 LEU A N 1
ATOM 1675 C CA . LEU A 1 224 ? -9.913 -7.496 22.537 1.00 82.44 224 LEU A CA 1
ATOM 1676 C C . LEU A 1 224 ? -8.797 -6.666 21.885 1.00 82.44 224 LEU A C 1
ATOM 1678 O O . LEU A 1 224 ? -8.474 -6.886 20.718 1.00 82.44 224 LEU A O 1
ATOM 1682 N N . THR A 1 225 ? -8.181 -5.729 22.615 1.00 80.44 225 THR A N 1
ATOM 1683 C CA . THR A 1 225 ? -7.046 -4.940 22.106 1.00 80.44 225 THR A CA 1
ATOM 1684 C C . THR A 1 225 ? -5.909 -5.837 21.622 1.00 80.44 225 THR A C 1
ATOM 1686 O O . THR A 1 225 ? -5.282 -5.548 20.609 1.00 80.44 225 THR A O 1
ATOM 1689 N N . SER A 1 226 ? -5.666 -6.947 22.324 1.00 78.81 226 SER A N 1
ATOM 1690 C CA . SER A 1 226 ? -4.587 -7.886 22.005 1.00 78.81 226 SER A CA 1
ATOM 1691 C C . SER A 1 226 ? -4.824 -8.695 20.723 1.00 78.81 226 SER A C 1
ATOM 1693 O O . SER A 1 226 ? -3.875 -9.226 20.149 1.00 78.81 226 SER A O 1
ATOM 1695 N N . GLU A 1 227 ? -6.070 -8.762 20.253 1.00 82.44 227 GLU A N 1
ATOM 1696 C CA . GLU A 1 227 ? -6.469 -9.557 19.089 1.00 82.44 227 GLU A CA 1
ATOM 1697 C C . GLU A 1 227 ? -6.434 -8.757 17.779 1.00 82.44 227 GLU A C 1
ATOM 1699 O O . GLU A 1 227 ? -6.447 -9.339 16.693 1.00 82.44 227 GLU A O 1
ATOM 1704 N N . ILE A 1 228 ? -6.404 -7.423 17.860 1.00 87.00 228 ILE A N 1
ATOM 1705 C CA . ILE A 1 228 ? -6.529 -6.538 16.700 1.00 87.00 228 ILE A CA 1
ATOM 1706 C C . ILE A 1 228 ? -5.199 -5.838 16.449 1.00 87.00 228 ILE A C 1
ATOM 1708 O O . ILE A 1 228 ? -4.857 -4.843 17.091 1.00 87.00 228 ILE A O 1
ATOM 1712 N N . GL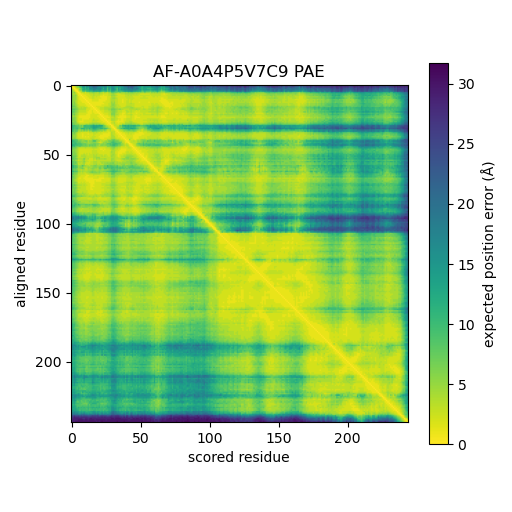U A 1 229 ? -4.463 -6.337 15.458 1.00 85.50 229 GLU A N 1
ATOM 1713 C CA . GLU A 1 229 ? -3.220 -5.717 15.008 1.00 85.50 229 GLU A CA 1
ATOM 1714 C C . GLU A 1 229 ? -3.451 -4.248 14.611 1.00 85.50 229 GLU A C 1
ATOM 1716 O O . GLU A 1 229 ? -4.378 -3.912 13.870 1.00 85.50 229 GLU A O 1
ATOM 1721 N N . GLY A 1 230 ? -2.609 -3.356 15.136 1.00 84.81 230 GLY A N 1
ATOM 1722 C CA . GLY A 1 230 ? -2.713 -1.916 14.903 1.00 84.81 230 GLY A CA 1
ATOM 1723 C C . GLY A 1 230 ? -3.664 -1.171 15.846 1.00 84.81 230 GLY A C 1
ATOM 1724 O O . GLY A 1 230 ? -3.733 0.057 15.756 1.00 84.81 230 GLY A O 1
ATOM 1725 N N . LEU A 1 231 ? -4.353 -1.839 16.776 1.00 88.81 231 LEU A N 1
ATOM 1726 C CA . LEU A 1 231 ? -5.072 -1.178 17.870 1.00 88.81 231 LEU A CA 1
ATOM 1727 C C . LEU A 1 231 ? -4.128 -0.958 19.067 1.00 88.81 231 LEU A C 1
ATOM 1729 O O . LEU A 1 231 ? -3.363 -1.840 19.436 1.00 88.81 231 LEU A O 1
ATOM 1733 N N . VAL A 1 232 ? -4.136 0.244 19.648 1.00 89.38 232 VAL A N 1
ATOM 1734 C CA . VAL A 1 232 ? -3.209 0.642 20.729 1.00 89.38 232 VAL A CA 1
ATOM 1735 C C . VAL A 1 232 ? -3.807 0.364 22.101 1.00 89.38 232 VAL A C 1
ATOM 1737 O O . VAL A 1 232 ? -3.118 -0.111 22.999 1.00 89.38 232 VAL A O 1
ATOM 1740 N N . SER A 1 233 ? -5.080 0.708 22.271 1.00 91.12 233 SER A N 1
ATOM 1741 C CA . SER A 1 233 ? -5.828 0.544 23.515 1.00 91.12 233 SER A CA 1
ATOM 1742 C C . SER A 1 233 ? -7.322 0.506 23.220 1.00 91.12 233 SER A C 1
ATOM 1744 O O . SER A 1 233 ? -7.766 1.055 22.207 1.00 91.12 233 SER A O 1
ATOM 1746 N N . ILE A 1 234 ? -8.091 -0.100 24.121 1.00 92.38 234 ILE A N 1
ATOM 1747 C CA . ILE A 1 234 ? -9.548 0.005 24.166 1.00 92.38 234 ILE A CA 1
ATOM 1748 C C . ILE A 1 234 ? -9.941 0.580 25.521 1.00 92.38 234 ILE A C 1
ATOM 1750 O O . ILE A 1 234 ? -9.606 0.012 26.558 1.00 92.38 234 ILE A O 1
ATOM 1754 N N . ASP A 1 235 ? -10.696 1.670 25.489 1.00 92.12 235 ASP A N 1
ATOM 1755 C CA . ASP A 1 235 ? -11.376 2.217 26.653 1.00 92.12 235 ASP A CA 1
ATOM 1756 C C . ASP A 1 235 ? -12.846 1.784 26.607 1.00 92.12 235 ASP A C 1
ATOM 1758 O O . ASP A 1 235 ? -13.556 2.026 25.625 1.00 92.12 235 ASP A O 1
ATOM 1762 N N . VAL A 1 236 ? -13.311 1.114 27.664 1.00 91.12 236 VAL A N 1
ATOM 1763 C CA . VAL A 1 236 ? -14.709 0.684 27.792 1.00 91.12 236 VAL A CA 1
ATOM 1764 C C . VAL A 1 236 ? -15.427 1.622 28.751 1.00 91.12 236 VAL A C 1
ATOM 1766 O O . VAL A 1 236 ? -15.119 1.674 29.941 1.00 91.12 236 VAL A O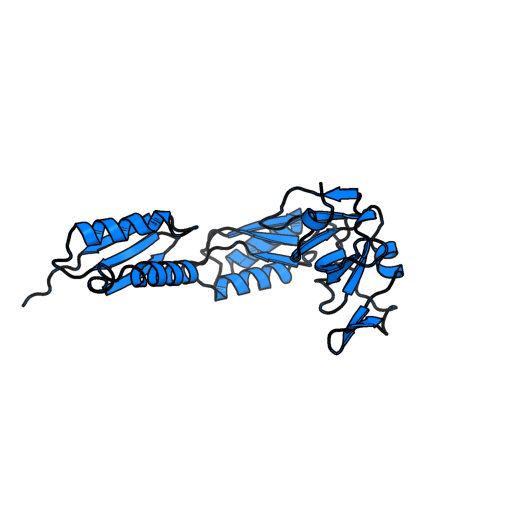 1
ATOM 1769 N N . HIS A 1 237 ? -16.392 2.376 28.235 1.00 91.88 237 HIS A N 1
ATOM 1770 C CA . HIS A 1 237 ? -17.167 3.339 29.007 1.00 91.88 237 HIS A CA 1
ATOM 1771 C C . HIS A 1 237 ? -18.563 2.797 29.293 1.00 91.88 237 HIS A C 1
ATOM 1773 O O . HIS A 1 237 ? -19.307 2.436 28.383 1.00 91.88 237 HIS A O 1
ATOM 1779 N N . VAL A 1 238 ? -18.944 2.778 30.567 1.00 86.75 238 VAL A N 1
ATOM 1780 C CA . VAL A 1 238 ? -20.312 2.447 30.970 1.00 86.75 238 VAL A CA 1
ATOM 1781 C C . VAL A 1 238 ? -21.164 3.705 30.851 1.00 86.75 238 VAL A C 1
ATOM 1783 O O . VAL A 1 238 ? -20.870 4.718 31.486 1.00 86.75 238 VAL A O 1
ATOM 1786 N N . ALA A 1 239 ? -22.218 3.646 30.040 1.00 84.38 239 ALA A N 1
ATOM 1787 C CA . ALA A 1 239 ? -23.159 4.745 29.899 1.00 84.38 239 ALA A CA 1
ATOM 1788 C C . ALA A 1 239 ? -23.795 5.082 31.255 1.00 84.38 239 ALA A C 1
ATOM 1790 O O . ALA A 1 239 ? -24.206 4.190 32.007 1.00 84.38 239 ALA A O 1
ATOM 1791 N N . ALA A 1 240 ? -23.904 6.378 31.554 1.00 71.69 240 ALA A N 1
ATOM 1792 C CA . ALA A 1 240 ? -24.667 6.840 32.704 1.00 71.69 240 ALA A CA 1
ATOM 1793 C C . ALA A 1 240 ? -26.121 6.366 32.564 1.00 71.69 240 ALA A C 1
ATOM 1795 O O . ALA A 1 240 ? -26.696 6.429 31.475 1.00 71.69 240 ALA A O 1
ATOM 1796 N N . ALA A 1 241 ? -26.711 5.869 33.653 1.00 61.06 241 ALA A N 1
ATOM 1797 C CA . ALA A 1 241 ? -28.137 5.573 33.665 1.00 61.06 241 ALA A CA 1
ATOM 1798 C C . ALA A 1 241 ? -28.893 6.879 33.368 1.00 61.06 241 ALA A C 1
ATOM 1800 O O . ALA A 1 241 ? -28.696 7.876 34.066 1.00 61.06 241 ALA A O 1
ATOM 1801 N N . GLY A 1 242 ? -29.693 6.897 32.299 1.00 54.53 242 GLY A N 1
ATOM 1802 C CA . GLY A 1 242 ? -30.606 8.010 32.054 1.00 54.53 242 GLY A CA 1
ATOM 1803 C C . GLY A 1 242 ? -31.597 8.133 33.219 1.00 54.53 242 GLY A C 1
ATOM 1804 O O . GLY A 1 242 ? -31.893 7.115 33.847 1.00 54.53 242 GLY A O 1
ATOM 1805 N N . PRO A 1 243 ? -32.079 9.346 33.541 1.00 49.31 243 PRO A N 1
ATOM 1806 C CA . PRO A 1 243 ? -33.132 9.503 34.537 1.00 49.31 243 PRO A CA 1
ATOM 1807 C C . PRO A 1 243 ? -34.382 8.745 34.067 1.00 49.31 243 PRO A C 1
ATOM 1809 O O . PRO A 1 243 ? -34.768 8.880 32.904 1.00 49.31 243 PRO A O 1
ATOM 1812 N N . GLU A 1 244 ? -34.933 7.913 34.955 1.00 41.81 244 GLU A N 1
ATOM 1813 C CA . GLU A 1 244 ? -36.167 7.133 34.748 1.00 41.81 244 GLU A CA 1
ATOM 1814 C C . GLU A 1 244 ? -37.3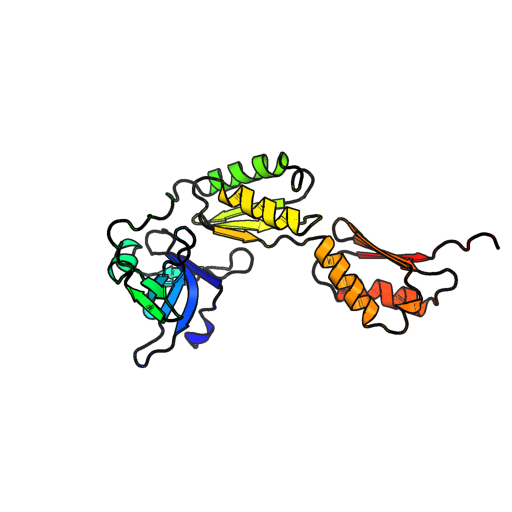91 8.009 34.448 1.00 41.81 244 GLU A C 1
ATOM 1816 O O . GLU A 1 244 ? -37.494 9.120 35.023 1.00 41.81 244 GLU A O 1
#